Protein AF-A0A2P4SSR8-F1 (afdb_monomer)

Nearest PDB structures (foldseek):
  1dji-assembly2_B  TM=8.875E-01  e=1.492E-23  Rattus norvegicus
  1djy-assembly2_B  TM=8.882E-01  e=2.339E-22  Rattus norvegicus
  1qat-assembly2_B  TM=8.984E-01  e=4.517E-22  Rattus norvegicus
  1qas-assembly1_A  TM=8.986E-01  e=8.217E-22  Rattus norvegicus
  9bcz-assembly1_A  TM=8.893E-01  e=2.140E-21  Gallus gallus

Solvent-accessible surface area (backbone atoms only — not comparable to full-atom values): 17422 Å² total; per-residue (Å²): 130,80,88,84,44,72,68,56,56,50,50,50,27,67,72,34,32,68,43,66,69,35,46,77,69,72,42,65,41,84,48,90,59,99,72,33,48,9,43,60,48,42,60,71,30,82,91,50,45,89,62,62,73,74,67,77,51,95,73,70,87,49,72,53,43,48,88,81,55,92,72,49,66,44,77,66,30,37,48,76,62,54,88,47,65,25,50,37,41,57,64,38,50,40,49,42,20,58,76,57,42,31,30,39,34,45,39,36,32,72,37,73,98,70,43,41,22,31,43,57,79,90,49,64,33,36,72,38,52,42,65,58,40,49,52,38,45,57,69,27,57,51,72,62,46,46,53,41,35,36,40,38,47,46,79,64,43,52,72,73,32,44,54,48,51,55,48,48,51,50,73,64,43,39,74,27,58,59,59,87,82,46,78,63,78,60,91,90,54,58,56,19,45,61,61,33,50,64,28,46,44,82,44,63,93,73,83,65,90,84,62,58,96,82,55,77,92,73,83,85,72,64,86,82,45,95,75,80,64,61,79,92,66,56,77,69,89,65,92,66,83,73,83,51,71,68,57,55,50,53,48,53,53,54,53,49,54,49,55,57,50,57,50,60,70,65,47,80,81,47,96,78,68,71,60,64,68,50,50,53,48,52,46,56,54,52,49,63,58,66,77,72,114

Organism: Bambusicola thoracicus (NCBI:txid9083)

Mean predicted aligned error: 12.01 Å

InterPro domains:
  IPR000909 Phosphatidylinositol-specific phospholipase C, X domain [PF00388] (62-206)
  IPR000909 Phosphatidylinositol-specific phospholipase C, X domain [SM00148] (60-205)
  IPR001192 Phosphoinositide phospholipase C family [PR00390] (65-83)
  IPR001192 Phosphoinositide phospholipase C family [PR00390] (91-111)
  IPR001192 Phosphoinositide phospholipase C family [PR00390] (189-206)
  IPR001192 Phosphoinositide phospholipase C family [PTHR10336] (4-255)
  IPR011992 EF-hand domain pair [SSF47473] (3-59)
  IPR017946 PLC-like phosphodiesterase, TIM beta/alpha-barrel domain superfamily [G3DSA:3.20.20.190] (57-293)
  IPR017946 PLC-like phosphodiesterase, TIM beta/alpha-barrel domain superfamily [SSF51695] (60-249)

Foldseek 3Di:
DPPDDPVNLLVLCVPQFQDPVCNVVSHQDDDDDPRTCSVVSSCPDPVVDPDDVCVVDPDDDQFAFPVVDDAQEDDLQQFPAAQAATEGDLVSLLVVLLVPHQEYEFEWEQDPPLFIWGGRALHNYHIDTVLSNLLSCLVRNDPNHQFEHEYEYNDPYDPSSVVVNVVSNCVRNPCLADCVQQDDDDPVTHGTSVSNGSHYHYDDDDDDPPDDPPDPDDHDDCVPPLPPDDPVLRPPPPPDDDDDPVNNVVSVVSVLVSQVVVVVVVCPVPPPPPDRVVSSVVVVVVVVVVSVD

Sequence (293 aa):
MSNVTPEYCLDIIQKFEVSEENKEQNVLGIEAASSFKGFTNFMRSPACDVFNPLHCEVHQDMDQPLCNYFIASSHNTYLTGDQLLSQSRVEMYARVLQDGCRCIEVDCWDGPDGEPVVHHGYTLTSKIFFRDVAETINKYAFIKNEFPVILSIENHCSIQQQKKIAQYLKEILGDKLDLSSVVTGDSRQLPSPQNLKGKILVKGKKLPHSLGADAEEGEVSDEDSADEIEDDCKLKSCYSNGATEHQVESFIRTKLESLLKESQIRDKEDPDSFTVRALLRATHEGLSVNLKQ

Structure (mmCIF, N/CA/C/O backbone):
data_AF-A0A2P4SSR8-F1
#
_entry.id   AF-A0A2P4SSR8-F1
#
loop_
_atom_site.group_PDB
_atom_site.id
_atom_site.type_symbol
_atom_site.label_atom_id
_atom_site.label_alt_id
_atom_site.label_comp_id
_atom_site.label_asym_id
_atom_site.label_entity_id
_atom_site.label_seq_id
_atom_site.pdbx_PDB_ins_code
_atom_site.Cartn_x
_atom_site.Cartn_y
_atom_site.Cartn_z
_atom_site.occupancy
_atom_site.B_iso_or_equiv
_atom_site.auth_seq_id
_atom_site.auth_comp_id
_atom_site.auth_asym_id
_atom_site.auth_atom_id
_atom_site.pdbx_PDB_model_num
ATOM 1 N N . MET A 1 1 ? 29.101 -9.178 -18.137 1.00 47.53 1 MET A N 1
ATOM 2 C CA . MET A 1 1 ? 29.225 -8.500 -19.442 1.00 47.53 1 MET A CA 1
ATOM 3 C C . MET A 1 1 ? 28.302 -9.226 -20.393 1.00 47.53 1 MET A C 1
ATOM 5 O O . MET A 1 1 ? 28.448 -10.432 -20.538 1.00 47.53 1 MET A O 1
ATOM 9 N N . SER A 1 2 ? 27.300 -8.537 -20.930 1.00 57.12 2 SER A N 1
ATOM 10 C CA . SER A 1 2 ? 26.456 -9.043 -22.013 1.00 57.12 2 SER A CA 1
ATOM 11 C C . SER A 1 2 ? 27.348 -9.481 -23.178 1.00 57.12 2 SER A C 1
ATOM 13 O O . SER A 1 2 ? 28.359 -8.835 -23.453 1.00 57.12 2 SER A O 1
ATOM 15 N N . ASN A 1 3 ? 26.997 -10.584 -23.839 1.00 67.00 3 ASN A N 1
ATOM 16 C CA . ASN A 1 3 ? 27.652 -11.023 -25.068 1.00 67.00 3 ASN A CA 1
ATOM 17 C C . ASN A 1 3 ? 27.417 -9.962 -26.156 1.00 67.00 3 ASN A C 1
ATOM 19 O O . ASN A 1 3 ? 26.398 -9.993 -26.838 1.00 67.00 3 ASN A O 1
ATOM 23 N N . VAL A 1 4 ? 28.320 -8.988 -26.276 1.00 85.00 4 VAL A N 1
ATOM 24 C CA . VAL A 1 4 ? 28.285 -7.978 -27.339 1.00 85.00 4 VAL A CA 1
ATOM 25 C C . VAL A 1 4 ? 28.622 -8.677 -28.653 1.00 85.00 4 VAL A C 1
ATOM 27 O O . VAL A 1 4 ? 29.736 -9.175 -28.814 1.00 85.00 4 VAL A O 1
ATOM 30 N N . THR A 1 5 ? 27.662 -8.739 -29.576 1.00 91.94 5 THR A N 1
ATOM 31 C CA . THR A 1 5 ? 27.866 -9.321 -30.909 1.00 91.94 5 THR A CA 1
ATOM 32 C C . THR A 1 5 ? 28.006 -8.228 -31.973 1.00 91.94 5 THR A C 1
ATOM 34 O O . THR A 1 5 ? 27.548 -7.100 -31.757 1.00 91.94 5 THR A O 1
ATOM 37 N N . PRO A 1 6 ? 28.620 -8.523 -33.133 1.00 92.19 6 PRO A N 1
ATOM 38 C CA . PRO A 1 6 ? 28.668 -7.583 -34.251 1.00 92.19 6 PRO A CA 1
ATOM 39 C C . PRO A 1 6 ? 27.279 -7.087 -34.674 1.00 92.19 6 PRO A C 1
ATOM 41 O O . PRO A 1 6 ? 27.108 -5.903 -34.946 1.00 92.19 6 PRO A O 1
ATOM 44 N N . GLU A 1 7 ? 26.274 -7.962 -34.660 1.00 93.06 7 GLU A N 1
ATOM 45 C CA . GLU A 1 7 ? 24.891 -7.632 -35.019 1.00 93.06 7 GLU A CA 1
ATOM 46 C C . GLU A 1 7 ? 24.284 -6.622 -34.041 1.00 93.06 7 GLU A C 1
ATOM 48 O O . GLU A 1 7 ? 23.611 -5.685 -34.463 1.00 93.06 7 GLU A O 1
ATOM 53 N N . TYR A 1 8 ? 24.575 -6.763 -32.744 1.00 90.25 8 TYR A N 1
ATOM 54 C CA . TYR A 1 8 ? 24.151 -5.803 -31.726 1.00 90.25 8 TYR A CA 1
ATOM 55 C C . TYR A 1 8 ? 24.792 -4.423 -31.935 1.00 90.25 8 TYR A C 1
ATOM 57 O O . TYR A 1 8 ? 24.115 -3.399 -31.840 1.00 90.25 8 TYR A O 1
ATOM 65 N N . CYS A 1 9 ? 26.085 -4.376 -32.267 1.00 91.44 9 CYS A N 1
ATOM 66 C CA . CYS A 1 9 ? 26.763 -3.117 -32.584 1.00 91.44 9 CYS A CA 1
ATOM 67 C C . CYS A 1 9 ? 26.167 -2.442 -33.831 1.00 91.44 9 CYS A C 1
ATOM 69 O O . CYS A 1 9 ? 25.992 -1.224 -33.840 1.00 91.44 9 CYS A O 1
ATOM 71 N N . LEU A 1 10 ? 25.828 -3.221 -34.863 1.00 93.38 10 LEU A N 1
ATOM 72 C CA . LEU A 1 10 ? 25.179 -2.711 -36.073 1.00 93.38 10 LEU A CA 1
ATOM 73 C C . LEU A 1 10 ? 23.774 -2.167 -35.784 1.00 93.38 10 LEU A C 1
ATOM 75 O O . LEU A 1 10 ? 23.432 -1.099 -36.287 1.00 93.38 10 LEU A O 1
ATOM 79 N N . ASP A 1 11 ? 22.991 -2.842 -34.938 1.00 92.25 11 ASP A N 1
ATOM 80 C CA . ASP A 1 11 ? 21.671 -2.357 -34.508 1.00 92.25 11 ASP A CA 1
ATOM 81 C C . ASP A 1 11 ? 21.770 -1.007 -33.779 1.00 92.25 11 ASP A C 1
ATOM 83 O O . ASP A 1 11 ? 21.031 -0.072 -34.092 1.00 92.25 11 ASP A O 1
ATOM 87 N N . ILE A 1 12 ? 22.751 -0.849 -32.878 1.00 91.56 12 ILE A N 1
ATOM 88 C CA . ILE A 1 12 ? 23.028 0.438 -32.220 1.00 91.56 12 ILE A CA 1
ATOM 89 C C . ILE A 1 12 ? 23.312 1.528 -33.258 1.00 91.56 12 ILE A C 1
ATOM 91 O O . ILE A 1 12 ? 22.751 2.621 -33.167 1.00 91.56 12 ILE A O 1
ATOM 95 N N . ILE A 1 13 ? 24.169 1.252 -34.242 1.00 92.25 13 ILE A N 1
ATOM 96 C CA . ILE A 1 13 ? 24.530 2.237 -35.267 1.00 92.25 13 ILE A CA 1
ATOM 97 C C . ILE A 1 13 ? 23.294 2.637 -36.071 1.00 92.25 13 ILE A C 1
ATOM 99 O O . ILE A 1 13 ? 22.992 3.823 -36.166 1.00 92.25 13 ILE A O 1
ATOM 103 N N . GLN A 1 14 ? 22.518 1.670 -36.562 1.00 92.00 14 GLN A N 1
ATOM 104 C CA . GLN A 1 14 ? 21.304 1.949 -37.334 1.00 92.00 14 GLN A CA 1
ATOM 105 C C . GLN A 1 14 ? 20.267 2.752 -36.540 1.00 92.00 14 GLN A C 1
ATOM 107 O O . GLN A 1 14 ? 19.584 3.614 -37.096 1.00 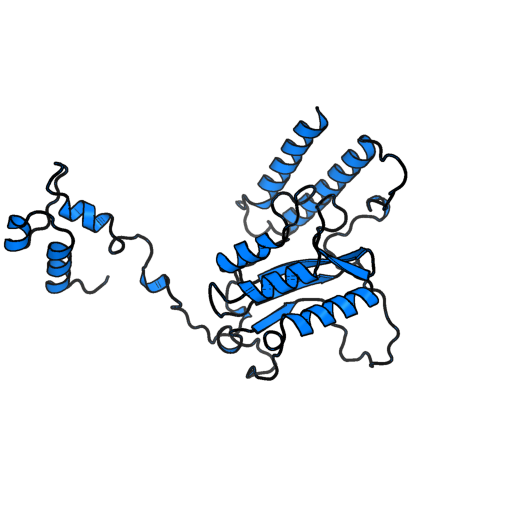92.00 14 GLN A O 1
ATOM 112 N N . LYS A 1 15 ? 20.162 2.495 -35.233 1.00 91.44 15 LYS A N 1
ATOM 113 C CA . LYS A 1 15 ? 19.171 3.122 -34.359 1.00 91.44 15 LYS A CA 1
ATOM 114 C C . LYS A 1 15 ? 19.552 4.525 -33.891 1.00 91.44 15 LYS A C 1
ATOM 116 O O . LYS A 1 15 ? 18.666 5.366 -33.744 1.00 91.44 15 LYS A O 1
ATOM 121 N N . PHE A 1 16 ? 20.828 4.766 -33.596 1.00 90.25 16 PHE A N 1
ATOM 122 C CA . PHE A 1 16 ? 21.261 5.987 -32.911 1.00 90.25 16 PHE A CA 1
ATOM 123 C C . PHE A 1 16 ? 22.070 6.944 -33.787 1.00 90.25 16 PHE A C 1
ATOM 125 O O . PHE A 1 16 ? 22.074 8.142 -33.491 1.00 90.25 16 PHE A O 1
ATOM 132 N N . GLU A 1 17 ? 22.720 6.460 -34.850 1.00 89.88 17 GLU A N 1
ATOM 133 C CA . GLU A 1 17 ? 23.429 7.319 -35.799 1.00 89.88 17 GLU A CA 1
ATOM 134 C C . GLU A 1 17 ? 22.443 8.180 -36.599 1.00 89.88 17 GLU A C 1
ATOM 136 O O . GLU A 1 17 ? 21.362 7.737 -36.988 1.00 89.88 17 GLU A O 1
ATOM 141 N N . VAL A 1 18 ? 22.813 9.439 -36.830 1.00 86.56 18 VAL A N 1
ATOM 142 C CA . VAL A 1 18 ? 21.967 10.419 -37.527 1.00 86.56 18 VAL A CA 1
ATOM 143 C C . VAL A 1 18 ? 22.431 10.609 -38.971 1.00 86.56 18 VAL A C 1
ATOM 145 O O . VAL A 1 18 ? 21.611 10.883 -39.841 1.00 86.56 18 VAL A O 1
ATOM 148 N N . SER A 1 19 ? 23.729 10.449 -39.238 1.00 86.81 19 SER A N 1
ATOM 149 C CA . SER A 1 19 ? 24.295 10.562 -40.580 1.00 86.81 19 SER A CA 1
ATOM 150 C C . SER A 1 19 ? 24.070 9.295 -41.397 1.00 86.81 19 SER A C 1
ATOM 152 O O . SER A 1 19 ? 24.551 8.224 -41.029 1.00 86.81 19 SER A O 1
ATOM 154 N N . GLU A 1 20 ? 23.400 9.425 -42.541 1.00 87.75 20 GLU A N 1
ATOM 155 C CA . GLU A 1 20 ? 23.202 8.311 -43.476 1.00 87.75 20 GLU A CA 1
ATOM 156 C C . GLU A 1 20 ? 24.534 7.780 -44.027 1.00 87.75 20 GLU A C 1
ATOM 158 O O . GLU A 1 20 ? 24.714 6.571 -44.120 1.00 87.75 20 GLU A O 1
ATOM 163 N N . GLU A 1 21 ? 25.517 8.654 -44.269 1.00 89.00 21 GLU A N 1
ATOM 164 C CA . GLU A 1 21 ? 26.869 8.238 -44.669 1.00 89.00 21 GLU A CA 1
ATOM 165 C C . GLU A 1 21 ? 27.517 7.352 -43.594 1.00 89.00 21 GLU A C 1
ATOM 167 O O . GLU A 1 21 ? 28.058 6.289 -43.892 1.00 89.00 21 GLU A O 1
ATOM 172 N N . ASN A 1 22 ? 27.402 7.734 -42.318 1.00 87.62 22 ASN A N 1
ATOM 173 C CA . ASN A 1 22 ? 27.956 6.938 -41.222 1.00 87.62 22 ASN A CA 1
ATOM 174 C C . ASN A 1 22 ? 27.205 5.612 -41.036 1.00 87.62 22 ASN A C 1
ATOM 176 O O . ASN A 1 22 ? 27.836 4.603 -40.718 1.00 87.62 22 ASN A O 1
ATOM 180 N N . LYS A 1 23 ? 25.885 5.582 -41.267 1.00 89.38 23 LYS A N 1
ATOM 181 C CA . LYS A 1 23 ? 25.105 4.335 -41.262 1.00 89.38 23 LYS A CA 1
ATOM 182 C C . LYS A 1 23 ? 25.558 3.383 -42.362 1.00 89.38 23 LYS A C 1
ATOM 184 O O . LYS A 1 23 ? 25.729 2.200 -42.087 1.00 89.38 23 LYS A O 1
ATOM 189 N N . GLU A 1 24 ? 25.783 3.882 -43.578 1.00 91.12 24 GLU A N 1
ATOM 190 C CA . GLU A 1 24 ? 26.288 3.078 -44.699 1.00 91.12 24 GLU A CA 1
ATOM 191 C C . GLU A 1 24 ? 27.694 2.527 -44.423 1.00 91.12 24 GLU A C 1
ATOM 193 O O . GLU A 1 24 ? 27.995 1.382 -44.764 1.00 91.12 24 GLU A O 1
ATOM 198 N N . GLN A 1 25 ? 28.543 3.314 -43.754 1.00 91.50 25 GLN A N 1
ATOM 199 C CA . GLN A 1 25 ? 29.899 2.911 -43.370 1.00 91.50 25 GLN A CA 1
ATOM 200 C C . GLN A 1 25 ? 29.967 2.108 -42.059 1.00 91.50 25 GLN A C 1
ATOM 202 O O . GLN A 1 25 ? 31.048 1.665 -41.674 1.00 91.50 25 GLN A O 1
ATOM 207 N N . ASN A 1 26 ? 28.837 1.885 -41.378 1.00 91.81 26 ASN A N 1
ATOM 208 C CA . ASN A 1 26 ? 28.761 1.233 -40.068 1.00 91.81 26 ASN A CA 1
ATOM 209 C C . ASN A 1 26 ? 29.665 1.893 -39.006 1.00 91.81 26 ASN A C 1
ATOM 211 O O . ASN A 1 26 ? 30.394 1.219 -38.275 1.00 91.81 26 ASN A O 1
ATOM 215 N N . VAL A 1 27 ? 29.609 3.222 -38.912 1.00 89.38 27 VAL A N 1
ATOM 216 C CA . VAL A 1 27 ? 30.364 4.028 -37.942 1.00 89.38 27 VAL A CA 1
ATOM 217 C C . VAL A 1 27 ? 29.399 4.766 -37.015 1.00 89.38 27 VAL A C 1
ATOM 219 O O . VAL A 1 27 ? 28.400 5.315 -37.465 1.00 89.38 27 VAL A O 1
ATOM 222 N N . LEU A 1 28 ? 29.715 4.811 -35.716 1.00 87.81 28 LEU A N 1
ATOM 223 C CA . LEU A 1 28 ? 28.999 5.637 -34.740 1.00 87.81 28 LEU A CA 1
ATOM 224 C C . LEU A 1 28 ? 29.798 6.916 -34.453 1.00 87.81 28 LEU A C 1
ATOM 226 O O . LEU A 1 28 ? 30.886 6.861 -33.876 1.00 87.81 28 LEU A O 1
ATOM 230 N N . GLY A 1 29 ? 29.266 8.067 -34.855 1.00 85.69 29 GLY A N 1
ATOM 231 C CA . GLY A 1 29 ? 29.910 9.371 -34.705 1.00 85.69 29 GLY A CA 1
ATOM 232 C C . GLY A 1 29 ? 29.952 9.866 -33.255 1.00 85.69 29 GLY A C 1
ATOM 233 O O . GLY A 1 29 ? 29.002 9.679 -32.492 1.00 85.69 29 GLY A O 1
ATOM 234 N N . ILE A 1 30 ? 31.052 10.532 -32.879 1.00 79.25 30 ILE A N 1
ATOM 235 C CA . ILE A 1 30 ? 31.338 10.996 -31.505 1.00 79.25 30 ILE A CA 1
ATOM 236 C C . ILE A 1 30 ? 31.229 12.522 -31.292 1.00 79.25 30 ILE A C 1
ATOM 238 O O . ILE A 1 30 ? 31.372 12.974 -30.157 1.00 79.25 30 ILE A O 1
ATOM 242 N N . GLU A 1 31 ? 30.991 13.338 -32.328 1.00 67.81 31 GLU A N 1
ATOM 243 C CA . GLU A 1 31 ? 31.248 14.790 -32.255 1.00 67.81 31 GLU A CA 1
ATOM 244 C C . GLU A 1 31 ? 30.054 15.711 -31.931 1.00 67.81 31 GLU A C 1
ATOM 246 O O . GLU A 1 31 ? 28.910 15.525 -32.338 1.00 67.81 31 GLU A O 1
ATOM 251 N N . ALA A 1 32 ? 30.385 16.788 -31.206 1.00 55.91 32 ALA A N 1
ATOM 252 C CA . ALA A 1 32 ? 29.495 17.766 -30.582 1.00 55.91 32 ALA A CA 1
ATOM 253 C C . ALA A 1 32 ? 28.945 18.870 -31.514 1.00 55.91 32 ALA A C 1
ATOM 255 O O . ALA A 1 32 ? 28.216 19.750 -31.047 1.00 55.91 32 ALA A O 1
ATOM 256 N N . ALA A 1 33 ? 29.249 18.849 -32.816 1.00 56.53 33 ALA A N 1
ATOM 257 C CA . ALA A 1 33 ? 28.569 19.722 -33.771 1.00 56.53 33 ALA A CA 1
ATOM 258 C C . ALA A 1 33 ? 27.121 19.237 -33.933 1.00 56.53 33 ALA A C 1
ATOM 260 O O . ALA A 1 33 ? 26.858 18.038 -33.965 1.00 56.53 33 ALA A O 1
ATOM 261 N N . SER A 1 34 ? 26.165 20.161 -34.015 1.00 55.16 34 SER A N 1
ATOM 262 C CA . SER A 1 34 ? 24.707 19.955 -33.907 1.00 55.16 34 SER A CA 1
ATOM 263 C C . SER A 1 34 ? 24.065 18.884 -34.811 1.00 55.16 34 SER A C 1
ATOM 265 O O . SER A 1 34 ? 22.870 18.642 -34.664 1.00 55.16 34 SER A O 1
ATOM 267 N N . SER A 1 35 ? 24.834 18.224 -35.680 1.00 54.19 35 SER A N 1
ATOM 268 C CA . SER A 1 35 ? 24.370 17.337 -36.749 1.00 54.19 35 SER A CA 1
ATOM 269 C C . SER A 1 35 ? 24.879 15.880 -36.662 1.00 54.19 35 SER A C 1
ATOM 271 O O . SER A 1 35 ? 24.424 15.069 -37.457 1.00 54.19 35 SER A O 1
ATOM 273 N N . PHE A 1 36 ? 25.757 15.506 -35.708 1.00 58.50 36 PHE A N 1
ATOM 274 C CA . PHE A 1 36 ? 26.379 14.157 -35.650 1.00 58.50 36 PHE A CA 1
ATOM 275 C C . PHE A 1 36 ? 26.440 13.547 -34.233 1.00 58.50 36 PHE A C 1
ATOM 277 O O . PHE A 1 36 ? 27.506 13.237 -33.708 1.00 58.50 36 PHE A O 1
ATOM 284 N N . LYS A 1 37 ? 25.284 13.369 -33.579 1.00 73.00 37 LYS A N 1
ATOM 285 C CA . LYS A 1 37 ? 25.196 12.963 -32.157 1.00 73.00 37 LYS A CA 1
ATOM 286 C C . LYS A 1 37 ? 24.989 11.458 -31.914 1.00 73.00 37 LYS A C 1
ATOM 288 O O . LYS A 1 37 ? 24.385 11.106 -30.904 1.00 73.00 37 LYS A O 1
ATOM 293 N N . GLY A 1 38 ? 25.469 10.571 -32.787 1.00 84.56 38 GLY A N 1
ATOM 294 C CA . GLY A 1 38 ? 25.206 9.126 -32.698 1.00 84.56 38 GLY A CA 1
ATOM 295 C C . GLY A 1 38 ? 25.566 8.509 -31.341 1.00 84.56 38 GLY A C 1
ATOM 296 O O . GLY A 1 38 ? 24.709 7.983 -30.627 1.00 84.56 38 GLY A O 1
ATOM 297 N N . PHE A 1 39 ? 26.823 8.664 -30.926 1.00 87.56 39 PHE A N 1
ATOM 298 C CA . PHE A 1 39 ? 27.309 8.141 -29.650 1.00 87.56 39 PHE A CA 1
ATOM 299 C C . PHE A 1 39 ? 26.631 8.804 -28.444 1.00 87.56 39 PHE A C 1
ATOM 301 O O . PHE A 1 39 ? 26.234 8.127 -27.500 1.00 87.56 39 PHE A O 1
ATOM 308 N N . THR A 1 40 ? 26.437 10.128 -28.473 1.00 87.25 40 THR A N 1
ATOM 309 C CA . THR A 1 40 ? 25.742 10.839 -27.385 1.00 87.25 40 THR A CA 1
ATOM 310 C C . THR A 1 40 ? 24.285 10.391 -27.247 1.00 87.25 40 THR A C 1
ATOM 312 O O . THR A 1 40 ? 23.799 10.251 -26.127 1.00 87.25 40 THR A O 1
ATOM 315 N N . ASN A 1 41 ? 23.585 10.146 -28.358 1.00 87.12 41 ASN A N 1
ATOM 316 C CA . ASN A 1 41 ? 22.210 9.652 -28.349 1.00 87.12 41 ASN A CA 1
ATOM 317 C C . ASN A 1 41 ? 22.133 8.240 -27.765 1.00 87.12 41 ASN A C 1
ATOM 319 O O . ASN A 1 41 ? 21.266 7.982 -26.932 1.00 87.12 41 ASN A O 1
ATOM 323 N N . PHE A 1 42 ? 23.064 7.358 -28.143 1.00 89.62 42 PHE A N 1
ATOM 324 C CA . PHE A 1 42 ? 23.167 6.018 -27.569 1.00 89.62 42 PHE A CA 1
ATOM 325 C C . PHE A 1 42 ? 23.429 6.065 -26.056 1.00 89.62 42 PHE A C 1
ATOM 327 O O . PHE A 1 42 ? 22.667 5.478 -25.290 1.00 89.62 42 PHE A O 1
ATOM 334 N N . MET A 1 43 ? 24.420 6.845 -25.612 1.00 88.81 43 MET A N 1
ATOM 335 C CA . MET A 1 43 ? 24.768 6.985 -24.189 1.00 88.81 43 MET A CA 1
ATOM 336 C C . MET A 1 43 ? 23.641 7.580 -23.335 1.00 88.81 43 MET A C 1
ATOM 338 O O . MET A 1 43 ? 23.584 7.334 -22.136 1.00 88.81 43 MET A O 1
ATOM 342 N N . ARG A 1 44 ? 22.744 8.372 -23.932 1.00 86.75 44 ARG A N 1
ATOM 343 C CA . ARG A 1 44 ? 21.558 8.934 -23.263 1.00 86.75 44 ARG A CA 1
ATOM 344 C C . ARG A 1 44 ? 20.313 8.057 -23.399 1.00 86.75 44 ARG A C 1
ATOM 346 O O . ARG A 1 44 ? 19.243 8.455 -22.943 1.00 86.75 44 ARG A O 1
ATOM 353 N N . SER A 1 45 ? 20.423 6.921 -24.079 1.00 88.00 45 SER A N 1
ATOM 354 C CA . SER A 1 45 ? 19.309 6.005 -24.289 1.00 88.00 45 SER A CA 1
ATOM 355 C C . SER A 1 45 ? 19.137 5.052 -23.102 1.00 88.00 45 SER A C 1
ATOM 357 O O . SER A 1 45 ? 20.100 4.809 -22.373 1.00 88.00 45 SER A O 1
ATOM 359 N N . PRO A 1 46 ? 17.958 4.418 -22.953 1.00 84.88 46 PRO A N 1
ATOM 360 C CA . PRO A 1 46 ? 17.739 3.387 -21.935 1.00 84.88 46 PRO A CA 1
ATOM 361 C C . PRO A 1 46 ? 18.706 2.194 -22.015 1.00 84.88 46 PRO A C 1
ATOM 363 O O . PRO A 1 46 ? 18.865 1.471 -21.041 1.00 84.88 46 PRO A O 1
ATOM 366 N N . ALA A 1 47 ? 19.365 1.971 -23.162 1.00 81.62 47 ALA A N 1
ATOM 367 C CA . ALA A 1 47 ? 20.352 0.899 -23.314 1.00 81.62 47 ALA A CA 1
ATOM 368 C C . ALA A 1 47 ? 21.652 1.162 -22.531 1.00 81.62 47 ALA A C 1
ATOM 370 O O . ALA A 1 47 ? 22.395 0.224 -22.247 1.00 81.62 47 ALA A O 1
ATOM 371 N N . CYS A 1 48 ? 21.921 2.425 -22.193 1.00 87.50 48 CYS A N 1
ATOM 372 C CA . CYS A 1 48 ? 23.068 2.857 -21.396 1.00 87.50 48 CYS A CA 1
ATOM 373 C C . CYS A 1 48 ? 22.651 3.394 -20.025 1.00 87.50 48 CYS A C 1
ATOM 375 O O . CYS A 1 48 ? 23.450 4.063 -19.368 1.00 87.50 48 CYS A O 1
ATOM 377 N N . ASP A 1 49 ? 21.411 3.133 -19.603 1.00 88.31 49 ASP A N 1
ATOM 378 C CA . ASP A 1 49 ? 20.979 3.493 -18.261 1.00 88.31 49 ASP A CA 1
ATOM 379 C C . ASP A 1 49 ? 21.855 2.766 -17.227 1.00 88.31 49 ASP A C 1
ATOM 381 O O . ASP A 1 49 ? 22.261 1.616 -17.413 1.00 88.31 49 ASP A O 1
ATOM 385 N N . VAL A 1 50 ? 22.170 3.459 -16.134 1.00 91.38 50 VAL A N 1
ATOM 386 C CA . VAL A 1 50 ? 22.875 2.857 -14.999 1.00 91.38 50 VAL A CA 1
ATOM 387 C C . VAL A 1 50 ? 21.991 1.816 -14.310 1.00 91.38 50 VAL A C 1
ATOM 389 O O . VAL A 1 50 ? 22.498 0.873 -13.700 1.00 91.38 50 VAL A O 1
ATOM 392 N N . PHE A 1 51 ? 20.668 1.971 -14.415 1.00 90.25 51 PHE A N 1
ATOM 393 C CA . PHE A 1 51 ? 19.715 1.002 -13.907 1.00 90.25 51 PHE A CA 1
ATOM 394 C C . PHE A 1 51 ? 19.633 -0.214 -14.833 1.00 90.25 51 PHE A C 1
ATOM 396 O O . PHE A 1 51 ? 19.422 -0.078 -16.035 1.00 90.25 51 PHE A O 1
ATOM 403 N N . ASN A 1 52 ? 19.757 -1.422 -14.275 1.00 87.38 52 ASN A N 1
ATOM 404 C CA . ASN A 1 52 ? 19.611 -2.646 -15.058 1.00 87.38 52 ASN A CA 1
ATOM 405 C C . ASN A 1 52 ? 18.149 -2.793 -15.524 1.00 87.38 52 ASN A C 1
ATOM 407 O O . ASN A 1 52 ? 17.286 -3.053 -14.680 1.00 87.38 52 ASN A O 1
ATOM 411 N N . PRO A 1 53 ? 17.846 -2.708 -16.833 1.00 84.62 53 PRO A N 1
ATOM 412 C CA . PRO A 1 53 ? 16.470 -2.774 -17.320 1.00 84.62 53 PRO A CA 1
ATOM 413 C C . PRO A 1 53 ? 15.789 -4.117 -17.018 1.00 84.62 53 PRO A C 1
ATOM 415 O O . PRO A 1 53 ? 14.568 -4.169 -16.916 1.00 84.62 53 PRO A O 1
ATOM 418 N N . LEU A 1 54 ? 16.555 -5.197 -16.800 1.00 85.50 54 LEU A N 1
ATOM 419 C CA . LEU A 1 54 ? 16.008 -6.497 -16.388 1.00 85.50 54 LEU A CA 1
ATOM 420 C C . LEU A 1 54 ? 15.386 -6.467 -14.983 1.00 85.50 54 LEU A C 1
ATOM 422 O O . LEU A 1 54 ? 14.613 -7.353 -14.640 1.00 85.50 54 LEU A O 1
ATOM 426 N N . HIS A 1 55 ? 15.724 -5.467 -14.164 1.00 91.06 55 HIS A N 1
ATOM 427 C CA . HIS A 1 55 ? 15.169 -5.295 -12.820 1.00 91.06 55 HIS A CA 1
ATOM 428 C C . HIS A 1 55 ? 13.955 -4.349 -12.799 1.00 91.06 55 HIS A C 1
ATOM 430 O O . HIS A 1 55 ? 13.431 -4.059 -11.725 1.00 91.06 55 HIS A O 1
ATOM 436 N N . CYS A 1 56 ? 13.496 -3.867 -13.961 1.00 88.00 56 CYS A N 1
ATOM 437 C CA . CYS A 1 56 ? 12.255 -3.094 -14.078 1.00 88.00 56 CYS A CA 1
ATOM 438 C C . CYS A 1 56 ? 10.996 -3.966 -13.937 1.00 88.00 56 CYS A C 1
ATOM 440 O O . CYS A 1 56 ? 9.904 -3.441 -13.726 1.00 88.00 56 CYS A O 1
ATOM 442 N N . GLU A 1 57 ? 11.153 -5.286 -14.036 1.00 90.00 57 GLU A N 1
ATOM 443 C CA . GLU A 1 57 ? 10.109 -6.278 -13.805 1.00 90.00 57 GLU A CA 1
ATOM 444 C C . GLU A 1 57 ? 10.487 -7.201 -12.636 1.00 90.00 57 GLU A C 1
ATOM 446 O O . GLU A 1 57 ? 11.603 -7.172 -12.099 1.00 90.00 57 GLU A O 1
ATOM 451 N N . VAL A 1 58 ? 9.528 -8.025 -12.212 1.00 95.12 58 VAL A N 1
ATOM 452 C CA . VAL A 1 58 ? 9.753 -9.039 -11.179 1.00 95.12 58 VAL A CA 1
ATOM 453 C C . VAL A 1 58 ? 10.770 -10.053 -11.702 1.00 95.12 58 VAL A C 1
ATOM 455 O O . VAL A 1 58 ? 10.485 -10.804 -12.629 1.00 95.12 58 VAL A O 1
ATOM 458 N N . HIS A 1 59 ? 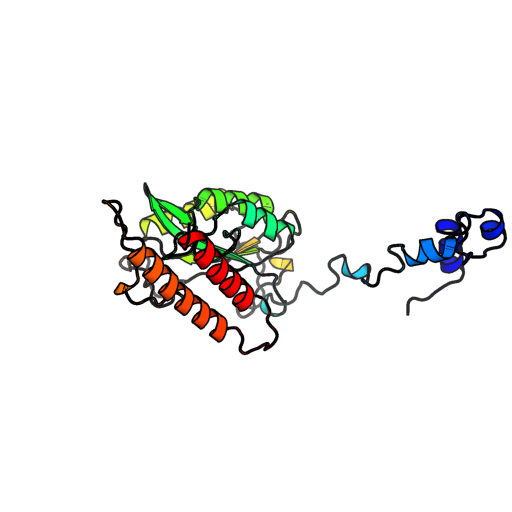11.953 -10.067 -11.094 1.00 94.56 59 HIS A N 1
ATOM 459 C CA . HIS A 1 59 ? 13.095 -10.895 -11.501 1.00 94.56 59 HIS A CA 1
ATOM 460 C C . HIS A 1 59 ? 13.576 -11.838 -10.388 1.00 94.56 59 HIS A C 1
ATOM 462 O O . HIS A 1 59 ? 14.444 -12.677 -10.618 1.00 94.56 59 HIS A O 1
ATOM 468 N N . GLN A 1 60 ? 13.043 -11.682 -9.175 1.00 96.25 60 GLN A N 1
ATOM 469 C CA . GLN A 1 60 ? 13.372 -12.507 -8.016 1.00 96.25 60 GLN A CA 1
ATOM 470 C C . GLN A 1 60 ? 12.402 -13.685 -7.900 1.00 96.25 60 GLN A C 1
ATOM 472 O O . GLN A 1 60 ? 11.303 -13.660 -8.455 1.00 96.25 60 GLN A O 1
ATOM 477 N N . ASP A 1 61 ? 12.814 -14.706 -7.154 1.00 97.44 61 ASP A N 1
ATOM 478 C CA . ASP A 1 61 ? 11.921 -15.771 -6.708 1.00 97.44 61 ASP A CA 1
ATOM 479 C C . ASP A 1 61 ? 10.875 -15.177 -5.753 1.00 97.44 61 ASP A C 1
ATOM 481 O O . ASP A 1 61 ? 11.245 -14.592 -4.736 1.00 97.44 61 ASP A O 1
ATOM 485 N N . MET A 1 62 ? 9.588 -15.312 -6.083 1.00 97.50 62 MET A N 1
ATOM 486 C CA . MET A 1 62 ? 8.460 -14.786 -5.300 1.00 97.50 62 MET A CA 1
ATOM 487 C C . MET A 1 62 ? 7.690 -15.885 -4.549 1.00 97.50 62 MET A C 1
ATOM 489 O O . MET A 1 62 ? 6.604 -15.622 -4.025 1.00 97.50 62 MET A O 1
ATOM 493 N N . ASP A 1 63 ? 8.241 -17.102 -4.499 1.00 95.50 63 ASP A N 1
ATOM 494 C CA . ASP A 1 63 ? 7.653 -18.281 -3.863 1.00 95.50 63 ASP A CA 1
ATOM 495 C C . ASP A 1 63 ? 8.248 -18.591 -2.475 1.00 95.50 63 ASP A C 1
ATOM 497 O O . ASP A 1 63 ? 7.782 -19.506 -1.793 1.00 95.50 63 ASP A O 1
ATOM 501 N N . GLN A 1 64 ? 9.226 -17.811 -1.999 1.00 95.56 64 GLN A N 1
ATOM 502 C CA . GLN A 1 64 ? 9.733 -17.939 -0.628 1.00 95.56 64 GLN A CA 1
ATOM 503 C C . GLN A 1 64 ? 8.702 -17.420 0.394 1.00 95.56 64 GLN A C 1
ATOM 505 O O . GLN A 1 64 ? 7.833 -16.615 0.049 1.00 95.56 64 GLN A O 1
ATOM 510 N N . PRO A 1 65 ? 8.784 -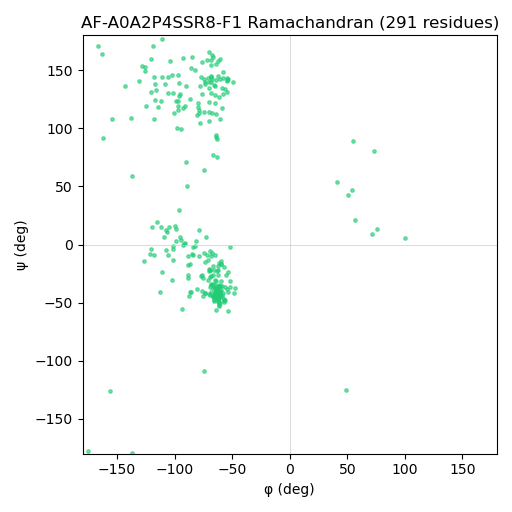17.829 1.674 1.00 95.19 65 PRO A N 1
ATOM 511 C CA . PRO A 1 65 ? 7.933 -17.283 2.730 1.00 95.19 65 PRO A CA 1
ATOM 512 C C . PRO A 1 65 ? 8.009 -15.753 2.822 1.00 95.19 65 PRO A C 1
ATOM 514 O O . PRO A 1 65 ? 9.086 -15.174 2.680 1.00 95.19 65 PRO A O 1
ATOM 517 N N . LEU A 1 66 ? 6.885 -15.092 3.126 1.00 95.25 66 LEU A N 1
ATOM 518 C CA . LEU A 1 66 ? 6.783 -13.622 3.171 1.00 95.25 66 LEU A CA 1
ATOM 519 C C . LEU A 1 66 ? 7.858 -12.937 4.041 1.00 95.25 66 LEU A C 1
ATOM 521 O O . LEU A 1 66 ? 8.296 -11.838 3.716 1.00 95.25 66 LEU A O 1
ATOM 525 N N . CYS A 1 67 ? 8.319 -13.588 5.113 1.00 95.19 67 CYS A N 1
ATOM 526 C CA . CYS A 1 67 ? 9.370 -13.073 5.999 1.00 95.19 67 CYS A CA 1
ATOM 527 C C . CYS A 1 67 ? 10.768 -12.983 5.362 1.00 95.19 67 CYS A C 1
ATOM 529 O O . CYS A 1 67 ? 11.673 -12.440 5.987 1.00 95.19 67 CYS A O 1
ATOM 531 N N . ASN A 1 68 ? 10.961 -13.499 4.146 1.00 97.25 68 ASN A N 1
ATOM 532 C CA . ASN A 1 68 ? 12.249 -13.477 3.450 1.00 97.25 68 ASN A CA 1
ATOM 533 C C . ASN A 1 68 ? 12.432 -12.238 2.557 1.00 97.25 68 ASN A C 1
ATOM 535 O O .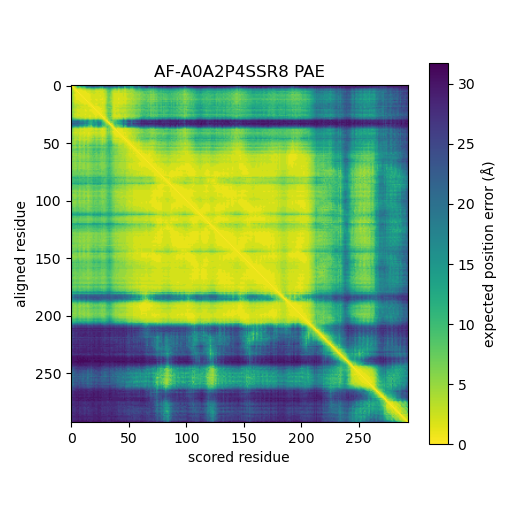 ASN A 1 68 ? 13.462 -12.111 1.898 1.00 97.25 68 ASN A O 1
ATOM 539 N N . TYR A 1 69 ? 11.449 -11.334 2.521 1.00 97.94 69 TYR A N 1
ATOM 540 C CA . TYR A 1 69 ? 11.452 -10.157 1.655 1.00 97.94 69 TYR A CA 1
ATOM 541 C C . TYR A 1 69 ? 11.446 -8.871 2.472 1.00 97.94 69 TYR A C 1
ATOM 543 O O . TYR A 1 69 ? 10.755 -8.759 3.485 1.00 97.94 69 TYR A O 1
ATOM 551 N N . PHE A 1 70 ? 12.142 -7.852 1.969 1.00 98.31 70 PHE A N 1
ATOM 552 C CA . PHE A 1 70 ? 11.868 -6.482 2.383 1.00 98.31 70 PHE A CA 1
ATOM 553 C C . PHE A 1 70 ? 10.514 -6.042 1.820 1.00 98.31 70 PHE A C 1
ATOM 555 O O . PHE A 1 70 ? 10.222 -6.250 0.642 1.00 98.31 70 PHE A O 1
ATOM 562 N N . ILE A 1 71 ? 9.694 -5.413 2.662 1.00 97.94 71 ILE A N 1
ATOM 563 C CA . ILE A 1 71 ? 8.357 -4.943 2.296 1.00 97.94 71 ILE A CA 1
ATOM 564 C C . ILE A 1 71 ? 8.348 -3.420 2.367 1.00 97.94 71 ILE A C 1
ATOM 566 O O . ILE A 1 71 ? 8.543 -2.838 3.436 1.00 97.94 71 ILE A O 1
ATOM 570 N N . ALA A 1 72 ? 8.097 -2.768 1.229 1.00 98.06 72 ALA A N 1
ATOM 571 C CA . ALA A 1 72 ? 7.897 -1.324 1.180 1.00 98.06 72 ALA A CA 1
ATOM 572 C C . ALA A 1 72 ? 6.715 -0.947 2.085 1.00 98.06 72 ALA A C 1
ATOM 574 O O . ALA A 1 72 ? 5.592 -1.404 1.857 1.00 98.06 72 ALA A O 1
ATOM 575 N N . SER A 1 73 ? 6.987 -0.153 3.119 1.00 98.25 73 SER A N 1
ATOM 576 C CA . SER A 1 73 ? 6.063 0.103 4.225 1.00 98.25 73 SER A CA 1
ATOM 577 C C . SER A 1 73 ? 5.942 1.601 4.492 1.00 98.25 73 SER A C 1
ATOM 579 O O . SER A 1 73 ? 6.935 2.324 4.430 1.00 98.25 73 SER A O 1
ATOM 581 N N . SER A 1 74 ? 4.732 2.068 4.787 1.00 97.62 74 SER A N 1
ATOM 582 C CA . SER A 1 74 ? 4.424 3.461 5.108 1.00 97.62 74 SER A CA 1
ATOM 583 C C . SER A 1 74 ? 3.913 3.555 6.541 1.00 97.62 74 SER A C 1
ATOM 585 O O . SER A 1 74 ? 3.048 2.782 6.935 1.00 97.62 74 SER A O 1
ATOM 587 N N . HIS A 1 75 ? 4.456 4.518 7.281 1.00 94.94 75 HIS A N 1
ATOM 588 C CA . HIS A 1 75 ? 4.060 4.854 8.647 1.00 94.94 75 HIS A CA 1
ATOM 589 C C . HIS A 1 75 ? 3.072 6.020 8.645 1.00 94.94 75 HIS A C 1
ATOM 591 O O . HIS A 1 75 ? 3.277 6.961 7.870 1.00 94.94 75 HIS A O 1
ATOM 597 N N . ASN A 1 76 ? 2.041 5.964 9.491 1.00 96.50 76 ASN A N 1
ATOM 598 C CA . ASN A 1 76 ? 0.964 6.959 9.595 1.00 96.50 76 ASN A CA 1
ATOM 599 C C . ASN A 1 76 ? 0.500 7.446 8.216 1.00 96.50 76 ASN A C 1
ATOM 601 O O . ASN A 1 76 ? 0.515 8.638 7.899 1.00 96.50 76 ASN A O 1
ATOM 605 N N . THR A 1 77 ? 0.138 6.483 7.360 1.00 98.31 77 THR A N 1
ATOM 606 C CA . THR A 1 77 ? -0.058 6.670 5.914 1.00 98.31 77 THR A CA 1
ATOM 607 C C . THR A 1 77 ? -1.066 7.764 5.568 1.00 98.31 77 THR A C 1
ATOM 609 O O . THR A 1 77 ? -0.983 8.359 4.499 1.00 98.31 77 THR A O 1
ATOM 612 N N . TYR A 1 78 ? -2.017 8.041 6.455 1.00 98.00 78 TYR A N 1
ATOM 613 C CA . TYR A 1 78 ? -3.050 9.054 6.278 1.00 98.00 78 TYR A CA 1
ATOM 614 C C . TYR A 1 78 ? -2.512 10.497 6.315 1.00 98.00 78 TYR A C 1
ATOM 616 O O . TYR A 1 78 ? -3.172 11.383 5.770 1.00 98.00 78 TYR A O 1
ATOM 624 N N . LEU A 1 79 ? -1.343 10.756 6.913 1.00 96.88 79 LEU A N 1
ATOM 625 C CA . LEU A 1 79 ? -0.801 12.107 7.091 1.00 96.88 79 LEU A CA 1
ATOM 626 C C . LEU A 1 79 ? -0.182 12.675 5.812 1.00 96.88 79 LEU A C 1
ATOM 628 O O . LEU A 1 79 ? 0.595 12.031 5.111 1.00 96.88 79 LEU A O 1
ATOM 632 N N . THR A 1 80 ? -0.486 13.942 5.540 1.00 94.06 80 THR A N 1
ATOM 633 C CA . THR A 1 80 ? 0.082 14.708 4.417 1.00 94.06 80 THR A CA 1
ATOM 634 C C . THR A 1 80 ? 1.414 15.383 4.747 1.00 94.06 80 THR A C 1
ATOM 636 O O . THR A 1 80 ? 2.122 15.805 3.831 1.00 94.06 80 THR A O 1
ATOM 639 N N . GLY A 1 81 ? 1.745 15.514 6.034 1.00 91.81 81 GLY A N 1
ATOM 640 C CA . GLY A 1 81 ? 2.885 16.291 6.508 1.00 91.81 81 GLY A CA 1
ATOM 641 C C . GLY A 1 81 ? 3.377 15.830 7.876 1.00 91.81 81 GLY A C 1
ATOM 642 O O . GLY A 1 81 ? 3.723 14.665 8.057 1.00 91.81 81 GLY A O 1
ATOM 643 N N . ASP A 1 82 ? 3.463 16.761 8.824 1.00 88.81 82 ASP A N 1
ATOM 644 C CA . ASP A 1 82 ? 3.955 16.493 10.171 1.00 88.81 82 ASP A CA 1
ATOM 645 C C . ASP A 1 82 ? 3.005 15.637 11.026 1.00 88.81 82 ASP A C 1
ATOM 647 O O . ASP A 1 82 ? 1.826 15.455 10.721 1.00 88.81 82 ASP A O 1
ATOM 651 N N . GLN A 1 83 ? 3.540 15.131 12.135 1.00 86.75 83 GLN A N 1
ATOM 652 C CA . GLN A 1 83 ? 2.844 14.229 13.049 1.00 86.75 83 GLN A CA 1
ATOM 653 C C . GLN A 1 83 ? 1.860 14.941 13.994 1.00 86.75 83 GLN A C 1
ATOM 655 O O . GLN A 1 83 ? 1.123 14.265 14.691 1.00 86.75 83 GLN A O 1
ATOM 660 N N . LEU A 1 84 ? 1.825 16.273 14.083 1.00 81.31 84 LEU A N 1
ATOM 661 C CA . LEU A 1 84 ? 1.082 16.970 15.146 1.00 81.31 84 LEU A CA 1
ATOM 662 C C . LEU A 1 84 ? -0.121 17.762 14.635 1.00 81.31 84 LEU A C 1
ATOM 664 O O . LEU A 1 84 ? -1.160 17.780 15.293 1.00 81.31 84 LEU A O 1
ATOM 668 N N . LEU A 1 85 ? 0.028 18.435 13.497 1.00 85.31 85 LEU A N 1
ATOM 669 C CA . LEU A 1 85 ? -0.905 19.443 12.993 1.00 85.31 85 LEU A CA 1
ATOM 670 C C . LEU A 1 85 ? -1.379 19.172 11.563 1.00 85.31 85 LEU A C 1
ATOM 672 O O . LEU A 1 85 ? -2.307 19.833 11.092 1.00 85.31 85 LEU A O 1
ATOM 676 N N . SER A 1 86 ? -0.718 18.268 10.837 1.00 90.38 86 SER A N 1
ATOM 677 C CA . SER A 1 86 ? -0.979 18.115 9.409 1.00 90.38 86 SER A CA 1
ATOM 678 C C . SER A 1 86 ? -2.371 17.558 9.103 1.00 90.38 86 SER A C 1
ATOM 680 O O . SER A 1 86 ? -3.079 17.003 9.948 1.00 90.38 86 SER A O 1
ATOM 682 N N . GLN A 1 87 ? -2.789 17.732 7.849 1.00 94.88 87 GLN A N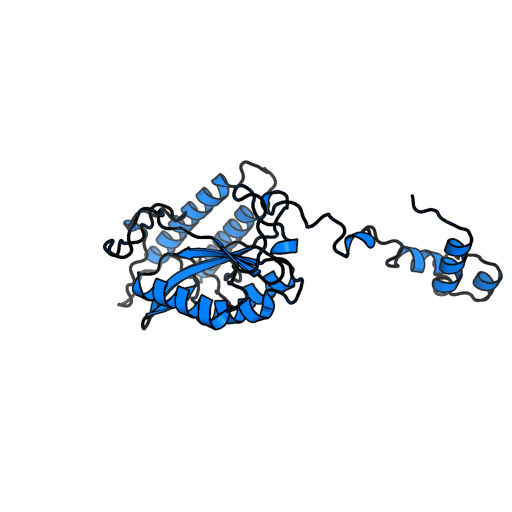 1
ATOM 683 C CA . GLN A 1 87 ? -4.037 17.147 7.378 1.00 94.88 87 GLN A CA 1
ATOM 684 C C . GLN A 1 87 ? -3.879 15.641 7.179 1.00 94.88 87 GLN A C 1
ATOM 686 O O . GLN A 1 87 ? -2.894 15.189 6.592 1.00 94.88 87 GLN A O 1
ATOM 691 N N . SER A 1 88 ? -4.911 14.900 7.559 1.00 97.62 88 SER A N 1
ATOM 692 C CA . SER A 1 88 ? -5.132 13.523 7.135 1.00 97.62 88 SER A CA 1
ATOM 693 C C . SER A 1 88 ? -5.958 13.498 5.854 1.00 97.62 88 SER A C 1
ATOM 695 O O . SER A 1 88 ? -6.939 14.238 5.729 1.00 97.62 88 SER A O 1
ATOM 697 N N . ARG A 1 89 ? -5.569 12.659 4.892 1.00 98.12 89 ARG A N 1
ATOM 698 C CA . ARG A 1 89 ? -6.210 12.564 3.577 1.00 98.12 89 ARG A CA 1
ATOM 699 C C . ARG A 1 89 ? -6.253 11.136 3.062 1.00 98.12 89 ARG A C 1
ATOM 701 O O . ARG A 1 89 ? -5.250 10.427 3.083 1.00 98.12 89 ARG A O 1
ATOM 708 N N . VAL A 1 90 ? -7.398 10.744 2.505 1.00 98.31 90 VAL A N 1
ATOM 709 C CA . VAL A 1 90 ? -7.570 9.420 1.888 1.00 98.31 90 VAL A CA 1
ATOM 710 C C . VAL A 1 90 ? -6.660 9.241 0.671 1.00 98.31 90 VAL A C 1
ATOM 712 O O . VAL A 1 90 ? -6.155 8.149 0.422 1.00 98.31 90 VAL A O 1
ATOM 715 N N . GLU A 1 91 ? -6.357 10.323 -0.049 1.00 98.06 91 GLU A N 1
ATOM 716 C CA . GLU A 1 91 ? -5.494 10.306 -1.232 1.00 98.06 91 GLU A CA 1
ATOM 717 C C . GLU A 1 91 ? -4.063 9.860 -0.922 1.00 98.06 91 GLU A C 1
ATOM 719 O O . GLU A 1 91 ? -3.371 9.378 -1.822 1.00 98.06 91 GLU A O 1
ATOM 724 N N . MET A 1 92 ? -3.613 9.974 0.332 1.00 98.38 92 MET A N 1
ATOM 725 C CA . MET A 1 92 ? -2.286 9.503 0.720 1.00 98.38 92 MET A CA 1
ATOM 726 C C . MET A 1 92 ? -2.169 7.982 0.583 1.00 98.38 92 MET A C 1
ATOM 728 O O . MET A 1 92 ? -1.166 7.502 0.054 1.00 98.38 92 MET A O 1
ATOM 732 N N . TYR A 1 93 ? -3.229 7.230 0.902 1.00 98.75 93 TYR A N 1
ATOM 733 C CA . TYR A 1 93 ? -3.290 5.788 0.642 1.00 98.75 93 TYR A CA 1
ATOM 734 C C . TYR A 1 93 ? -3.195 5.478 -0.852 1.00 98.75 93 TYR A C 1
ATOM 736 O O . TYR A 1 93 ? -2.413 4.622 -1.265 1.00 98.75 93 TYR A O 1
ATOM 744 N N . ALA A 1 94 ? -3.950 6.204 -1.683 1.00 98.44 94 ALA A N 1
ATOM 745 C CA . ALA A 1 94 ? -3.895 6.034 -3.133 1.00 98.44 94 ALA A CA 1
ATOM 746 C C . ALA A 1 94 ? -2.492 6.317 -3.685 1.00 98.44 94 ALA A C 1
ATOM 748 O O . ALA A 1 94 ? -2.019 5.599 -4.568 1.00 98.44 94 ALA A O 1
ATOM 749 N N . ARG A 1 95 ? -1.820 7.353 -3.174 1.00 98.19 95 ARG A N 1
ATOM 750 C CA . ARG A 1 95 ? -0.466 7.732 -3.583 1.00 98.19 95 ARG A CA 1
ATOM 751 C C . ARG A 1 95 ? 0.545 6.640 -3.246 1.00 98.19 95 ARG A C 1
ATOM 753 O O . ARG A 1 95 ? 1.185 6.125 -4.156 1.00 98.19 95 ARG A O 1
ATOM 760 N N . VAL A 1 96 ? 0.640 6.229 -1.979 1.00 98.38 96 VAL A N 1
ATOM 761 C CA . VAL A 1 96 ? 1.663 5.250 -1.572 1.00 98.38 96 VAL A CA 1
ATOM 762 C C . VAL A 1 96 ? 1.452 3.885 -2.231 1.00 98.38 96 VAL A C 1
ATOM 764 O O . VAL A 1 96 ? 2.422 3.222 -2.592 1.00 98.38 96 VAL A O 1
ATOM 767 N N . LEU A 1 97 ? 0.199 3.465 -2.448 1.00 98.50 97 LEU A N 1
ATOM 768 C CA . LEU A 1 97 ? -0.104 2.206 -3.134 1.00 98.50 97 LEU A CA 1
ATOM 769 C C . LEU A 1 97 ? 0.311 2.252 -4.613 1.00 98.50 97 LEU A C 1
ATOM 771 O O . LEU A 1 97 ? 0.823 1.259 -5.130 1.00 98.50 97 LEU A O 1
ATOM 775 N N . GLN A 1 98 ? 0.137 3.396 -5.282 1.00 97.50 98 GLN A N 1
ATOM 776 C CA . GLN A 1 98 ? 0.591 3.597 -6.665 1.00 97.50 98 GLN A CA 1
ATOM 777 C C . GLN A 1 98 ? 2.117 3.701 -6.779 1.00 97.50 98 GLN A C 1
ATOM 779 O O . GLN A 1 98 ? 2.682 3.236 -7.770 1.00 97.50 98 GLN A O 1
ATOM 784 N N . ASP A 1 99 ? 2.781 4.212 -5.741 1.00 97.12 99 ASP A N 1
ATOM 785 C CA . ASP A 1 99 ? 4.244 4.218 -5.625 1.00 97.12 99 ASP A CA 1
ATOM 786 C C . ASP A 1 99 ? 4.814 2.819 -5.296 1.00 97.12 99 ASP A C 1
ATOM 788 O O . ASP A 1 99 ? 6.022 2.603 -5.360 1.00 97.12 99 ASP A O 1
ATOM 792 N N . GLY A 1 100 ? 3.952 1.833 -5.014 1.00 97.12 100 GLY A N 1
ATOM 793 C CA . GLY A 1 100 ? 4.323 0.430 -4.813 1.00 97.12 100 GLY A CA 1
ATOM 794 C C . GLY A 1 100 ? 4.423 -0.012 -3.352 1.00 97.12 100 GLY A C 1
ATOM 795 O O . GLY A 1 100 ? 4.776 -1.162 -3.101 1.00 97.12 100 GLY A O 1
ATOM 796 N N . CYS A 1 101 ? 4.068 0.841 -2.386 1.00 98.31 101 CYS A N 1
ATOM 797 C CA . CYS A 1 101 ? 4.015 0.483 -0.966 1.00 98.31 101 CYS A CA 1
ATOM 798 C C . CYS A 1 101 ? 3.049 -0.685 -0.729 1.00 98.31 101 CYS A C 1
ATOM 800 O O . CYS A 1 101 ? 1.955 -0.691 -1.297 1.00 98.31 101 CYS A O 1
ATOM 802 N N . ARG A 1 102 ? 3.450 -1.680 0.071 1.00 98.56 102 ARG A N 1
ATOM 803 C CA . ARG A 1 102 ? 2.707 -2.926 0.340 1.00 98.56 102 ARG A CA 1
ATOM 804 C C . ARG A 1 102 ? 2.320 -3.109 1.806 1.00 98.56 102 ARG A C 1
ATOM 806 O O . ARG A 1 102 ? 1.527 -3.995 2.086 1.00 98.56 102 ARG A O 1
ATOM 813 N N . CYS A 1 103 ? 2.810 -2.288 2.728 1.00 98.75 103 CYS A N 1
ATOM 814 C CA . CYS A 1 103 ? 2.334 -2.253 4.111 1.00 98.75 103 CYS A CA 1
ATOM 815 C C . CYS A 1 103 ? 1.918 -0.824 4.459 1.00 98.75 103 CYS A C 1
ATOM 817 O O . CYS A 1 103 ? 2.729 0.095 4.359 1.00 98.75 103 CYS A O 1
ATOM 819 N N . ILE A 1 104 ? 0.652 -0.631 4.811 1.00 98.69 104 ILE A N 1
ATOM 820 C CA . ILE A 1 104 ? 0.065 0.683 5.092 1.00 98.69 104 ILE A CA 1
ATOM 821 C C . ILE A 1 104 ? -0.584 0.688 6.470 1.00 98.69 104 ILE A C 1
ATOM 823 O O . ILE A 1 104 ? -1.088 -0.338 6.929 1.00 98.69 104 ILE A O 1
ATOM 827 N N . GLU A 1 105 ? -0.576 1.851 7.104 1.00 98.69 105 GLU A N 1
ATOM 828 C CA . GLU A 1 105 ? -1.008 2.039 8.485 1.00 98.69 105 GLU A CA 1
ATOM 829 C C . GLU A 1 105 ? -2.336 2.796 8.569 1.00 98.69 105 GLU A C 1
ATOM 831 O O . GLU A 1 105 ? -2.590 3.736 7.804 1.00 98.69 105 GLU A O 1
ATOM 836 N N . VAL A 1 106 ? -3.212 2.342 9.465 1.00 98.38 106 VAL A N 1
ATOM 837 C CA . VAL A 1 106 ? -4.538 2.913 9.710 1.00 98.38 106 VAL A CA 1
ATOM 838 C C . VAL A 1 106 ? -4.802 2.955 11.211 1.00 98.38 106 VAL A C 1
ATOM 840 O O . VAL A 1 106 ? -5.066 1.919 11.824 1.00 98.38 106 VAL A O 1
ATOM 843 N N . ASP A 1 107 ? -4.792 4.166 11.758 1.00 97.88 107 ASP A N 1
ATOM 844 C CA . ASP A 1 107 ? -4.986 4.413 13.187 1.00 97.88 107 ASP A CA 1
ATOM 845 C C . ASP A 1 107 ? -6.456 4.707 13.440 1.00 97.88 107 ASP A C 1
ATOM 847 O O . ASP A 1 107 ? -6.949 5.804 13.178 1.00 97.88 107 ASP A O 1
ATOM 851 N N . CYS A 1 108 ? -7.178 3.696 13.894 1.00 97.69 108 CYS A N 1
ATOM 852 C CA . CYS A 1 108 ? -8.614 3.729 14.085 1.00 97.69 108 CYS A CA 1
ATOM 853 C C . CYS A 1 108 ? -8.973 4.283 15.464 1.00 97.69 108 CYS A C 1
ATOM 855 O O . CYS A 1 108 ? -8.574 3.728 16.487 1.00 97.69 108 CYS A O 1
ATOM 857 N N . TRP A 1 109 ? -9.806 5.319 15.472 1.00 96.94 109 TRP A N 1
ATOM 858 C CA . TRP A 1 109 ? -10.340 5.963 16.667 1.00 96.94 109 TRP A CA 1
ATOM 859 C C . TRP A 1 109 ? -11.858 6.072 16.593 1.00 96.94 109 TRP A C 1
ATOM 861 O O . TRP A 1 109 ? -12.445 6.153 15.508 1.00 96.94 109 TRP A O 1
ATOM 871 N N . ASP A 1 110 ? -12.498 6.123 17.760 1.00 95.50 110 ASP A N 1
ATOM 872 C CA . ASP A 1 110 ? -13.929 6.386 17.835 1.00 95.50 110 ASP A CA 1
ATOM 873 C C . ASP A 1 110 ? -14.269 7.763 17.250 1.00 95.50 110 ASP A C 1
ATOM 875 O O . ASP A 1 110 ? -13.703 8.795 17.631 1.00 95.50 110 ASP A O 1
ATOM 879 N N . GLY A 1 111 ? -15.215 7.778 16.313 1.00 94.75 111 GLY A N 1
ATOM 880 C CA . GLY A 1 111 ? -15.736 9.003 15.719 1.00 94.75 111 GLY A CA 1
ATOM 881 C C . GLY A 1 111 ? -17.188 9.301 16.103 1.00 94.75 111 GLY A C 1
ATOM 882 O O . GLY A 1 111 ? -17.822 8.539 16.845 1.00 94.75 111 GLY A O 1
ATOM 883 N N . PRO A 1 112 ? -17.712 10.451 15.640 1.00 92.88 112 PRO A N 1
ATOM 884 C CA . PRO A 1 112 ? -19.082 10.870 15.914 1.00 92.88 112 PRO A CA 1
ATOM 885 C C . PRO A 1 112 ? -20.096 9.904 15.290 1.00 92.88 112 PRO A C 1
ATOM 887 O O . PRO A 1 112 ? -19.798 9.205 14.325 1.00 92.88 112 PRO A O 1
ATOM 890 N N . ASP A 1 113 ? -21.304 9.865 15.856 1.00 94.12 113 ASP A N 1
ATOM 891 C CA . ASP A 1 113 ? -22.437 9.075 15.348 1.00 94.12 113 ASP A CA 1
ATOM 892 C C . ASP A 1 113 ? -22.166 7.561 15.202 1.00 94.12 113 ASP A C 1
ATOM 894 O O . ASP A 1 113 ? -22.869 6.854 14.481 1.00 94.12 113 ASP A O 1
ATOM 898 N N . GLY A 1 114 ? -21.161 7.042 15.919 1.00 93.88 114 GLY A N 1
ATOM 899 C CA . GLY A 1 114 ? -20.753 5.636 15.849 1.00 93.88 114 GLY A CA 1
ATOM 900 C C . GLY A 1 114 ? -19.949 5.278 14.595 1.00 93.88 114 GLY A C 1
ATOM 901 O O . GLY A 1 114 ? -19.792 4.091 14.303 1.00 93.88 114 GLY A O 1
ATOM 902 N N . GLU A 1 115 ? -19.460 6.275 13.851 1.00 97.56 115 GLU A N 1
ATOM 903 C CA . GLU A 1 115 ? -18.643 6.079 12.656 1.00 97.56 115 GLU A CA 1
ATOM 904 C C . GLU A 1 115 ? -17.143 6.195 12.980 1.00 97.56 115 GLU A C 1
ATOM 906 O O . GLU A 1 115 ? -16.698 7.265 13.401 1.00 97.56 115 GLU A O 1
ATOM 911 N N . PRO A 1 116 ? -16.342 5.136 12.753 1.00 98.12 116 PRO A N 1
ATOM 912 C CA . PRO A 1 116 ? -14.912 5.142 13.048 1.00 98.12 116 PRO A CA 1
ATOM 913 C C . PRO A 1 116 ? -14.147 6.107 12.143 1.00 98.12 116 PRO A C 1
ATOM 915 O O . PRO A 1 116 ? -14.404 6.223 10.937 1.00 98.12 116 PRO A O 1
ATOM 918 N N . VAL A 1 117 ? -13.157 6.773 12.729 1.00 98.44 117 VAL A N 1
ATOM 919 C CA . VAL A 1 117 ? -12.298 7.756 12.063 1.00 98.44 117 VAL A CA 1
ATOM 920 C C . VAL A 1 117 ? -10.836 7.336 12.120 1.00 98.44 117 VAL A C 1
ATOM 922 O O . VAL A 1 117 ? -10.439 6.530 12.955 1.00 98.44 117 VAL A O 1
ATOM 925 N N . VAL A 1 118 ? -10.039 7.904 11.221 1.00 98.38 118 VAL A N 1
ATOM 926 C CA . VAL A 1 118 ? -8.593 7.717 11.145 1.00 98.38 118 VAL A CA 1
ATOM 927 C C . VAL A 1 118 ? -7.902 9.051 11.378 1.00 98.38 118 VAL A C 1
ATOM 929 O O . VAL A 1 118 ? -8.214 10.035 10.695 1.00 98.38 118 VAL A O 1
ATOM 932 N N . HIS A 1 119 ? -7.007 9.089 12.363 1.00 95.06 119 HIS A N 1
ATOM 933 C CA . HIS A 1 119 ? -6.124 10.219 12.655 1.00 95.06 119 HIS A CA 1
ATOM 934 C C . HIS A 1 119 ? -5.023 9.804 13.628 1.00 95.06 119 HIS A C 1
ATOM 936 O O . HIS A 1 119 ? -5.108 8.750 14.251 1.00 95.06 119 HIS A O 1
ATOM 942 N N . HIS A 1 120 ? -4.043 10.685 13.822 1.00 92.69 120 HIS A N 1
ATOM 943 C CA . HIS A 1 120 ? -3.004 10.446 14.808 1.00 92.69 120 HIS A CA 1
ATOM 944 C C . HIS A 1 120 ? -3.532 10.789 16.203 1.00 92.69 120 HIS A C 1
ATOM 946 O O . HIS A 1 120 ? -3.948 11.930 16.465 1.00 92.69 120 HIS A O 1
ATOM 952 N N . GLY A 1 121 ? -3.570 9.781 17.073 1.00 86.56 121 GLY A N 1
ATOM 953 C CA . GLY A 1 121 ? -4.099 9.861 18.429 1.00 86.56 121 GLY A CA 1
ATOM 954 C C . GLY A 1 121 ? -3.479 10.993 19.235 1.00 86.56 121 GLY A C 1
ATOM 955 O O . GLY A 1 121 ? -2.295 11.290 19.106 1.00 86.56 121 GLY A O 1
ATOM 956 N N . TYR A 1 122 ? -4.288 11.659 20.063 1.00 82.00 122 TYR A N 1
ATOM 957 C CA . TYR A 1 122 ? -3.799 12.723 20.946 1.00 82.00 122 TYR A CA 1
ATOM 958 C C . TYR A 1 122 ? -2.961 13.790 20.209 1.00 82.00 122 TYR A C 1
ATOM 960 O O . TYR A 1 122 ? -1.920 14.226 20.696 1.00 82.00 122 TYR A O 1
ATOM 968 N N . THR A 1 123 ? -3.403 14.211 19.022 1.00 83.31 123 THR A N 1
ATOM 969 C CA . THR A 1 123 ? -2.814 15.324 18.258 1.00 83.31 123 THR A CA 1
ATOM 970 C C . THR A 1 123 ? -3.904 16.224 17.670 1.00 83.31 123 THR A C 1
ATOM 972 O O . THR A 1 123 ? -5.096 15.989 17.879 1.00 83.31 123 THR A O 1
ATOM 975 N N . LEU A 1 124 ? -3.507 17.271 16.941 1.00 84.50 124 LEU A N 1
ATOM 976 C CA . LEU A 1 124 ? -4.412 18.187 16.237 1.00 84.50 124 LEU A CA 1
ATOM 977 C C . LEU A 1 124 ? -4.520 17.866 14.737 1.00 84.50 124 LEU A C 1
ATOM 979 O O . LEU A 1 124 ? -4.989 18.699 13.960 1.00 84.50 124 LEU A O 1
ATOM 983 N N . THR A 1 125 ? -4.095 16.671 14.321 1.00 90.25 125 THR A N 1
ATOM 984 C CA . THR A 1 125 ? -4.253 16.215 12.936 1.00 90.25 125 THR A CA 1
ATOM 985 C C . THR A 1 125 ? -5.732 16.111 12.564 1.00 90.25 125 THR A C 1
ATOM 987 O O . THR A 1 125 ? -6.593 15.793 13.393 1.00 90.25 125 THR A O 1
ATOM 990 N N . SER A 1 126 ? -6.065 16.416 11.306 1.00 94.00 126 SER A N 1
ATOM 991 C CA . SER A 1 126 ? -7.459 16.307 10.861 1.00 94.00 126 SER A CA 1
ATOM 992 C C . SER A 1 126 ? -7.905 14.844 10.816 1.00 94.00 126 SER A C 1
ATOM 994 O O . SER A 1 126 ? -7.090 13.932 10.715 1.00 94.00 126 SER A O 1
ATOM 996 N N . LYS A 1 127 ? -9.216 14.612 10.861 1.00 96.69 127 LYS A N 1
ATOM 997 C CA . LYS A 1 127 ? -9.805 13.268 10.868 1.00 96.69 127 LYS A CA 1
ATOM 998 C C . LYS A 1 127 ? -10.416 12.944 9.509 1.00 96.69 127 LYS A C 1
ATOM 1000 O O . LYS A 1 127 ? -10.987 13.828 8.872 1.00 96.69 127 LYS A O 1
ATOM 1005 N N . ILE A 1 128 ? -10.319 11.688 9.090 1.00 98.31 128 ILE A N 1
ATOM 1006 C CA . ILE A 1 128 ? -11.000 11.144 7.903 1.00 98.31 128 ILE A CA 1
ATOM 1007 C C . ILE A 1 128 ? -11.809 9.911 8.301 1.00 98.31 128 ILE A C 1
ATOM 1009 O O . ILE A 1 128 ? -11.463 9.246 9.273 1.00 98.31 128 ILE A O 1
ATOM 1013 N N . PHE A 1 129 ? -12.888 9.587 7.591 1.00 98.56 129 PHE A N 1
ATOM 1014 C CA . PHE A 1 129 ? -13.672 8.395 7.916 1.00 98.56 129 PHE A CA 1
ATOM 1015 C C . PHE A 1 129 ? -12.934 7.121 7.507 1.00 98.56 129 PHE A C 1
ATOM 1017 O O . PHE A 1 129 ? -12.389 7.026 6.405 1.00 98.56 129 PHE A O 1
ATOM 1024 N N . PHE A 1 130 ? -12.982 6.101 8.364 1.00 98.69 130 PHE A N 1
ATOM 1025 C CA . PHE A 1 130 ? -12.405 4.792 8.057 1.00 98.69 130 PHE A CA 1
ATOM 1026 C C . PHE A 1 130 ? -13.026 4.173 6.795 1.00 98.69 130 PHE A C 1
ATOM 1028 O O . PHE A 1 130 ? -12.335 3.529 6.007 1.00 98.69 130 PHE A O 1
ATOM 1035 N N . ARG A 1 131 ? -14.328 4.394 6.573 1.00 98.56 131 ARG A N 1
ATOM 1036 C CA . ARG A 1 131 ? -15.043 3.899 5.388 1.00 98.56 131 ARG A CA 1
ATOM 1037 C C . ARG A 1 131 ? -14.385 4.377 4.089 1.00 98.56 131 ARG A C 1
ATOM 1039 O O . ARG A 1 131 ? -14.106 3.558 3.217 1.00 98.56 131 ARG A O 1
ATOM 1046 N N . ASP A 1 132 ? -14.071 5.667 3.997 1.00 98.69 132 ASP A N 1
ATOM 1047 C CA . ASP A 1 132 ? -13.456 6.271 2.808 1.00 98.69 132 ASP A CA 1
ATOM 1048 C C . ASP A 1 132 ? -12.012 5.776 2.607 1.00 98.69 132 ASP A C 1
ATOM 1050 O O . ASP A 1 132 ? -11.560 5.561 1.476 1.00 98.69 132 ASP A O 1
ATOM 1054 N N . VAL A 1 133 ? -11.293 5.530 3.710 1.00 98.75 133 VAL A N 1
ATOM 1055 C CA . VAL A 1 133 ? -9.971 4.885 3.695 1.00 98.75 133 VAL A CA 1
ATOM 1056 C C . VAL A 1 133 ? -10.074 3.473 3.112 1.00 98.75 133 VAL A C 1
ATOM 1058 O O . VAL A 1 133 ? -9.344 3.144 2.176 1.00 98.75 133 VAL A O 1
ATOM 1061 N N . ALA A 1 134 ? -11.016 2.656 3.592 1.00 98.75 134 ALA A N 1
ATOM 1062 C CA . ALA A 1 134 ? -11.227 1.297 3.100 1.00 98.75 134 ALA A CA 1
ATOM 1063 C C . ALA A 1 134 ? -11.622 1.269 1.612 1.00 98.75 134 ALA A C 1
ATOM 1065 O O . ALA A 1 134 ? -11.077 0.467 0.851 1.00 98.75 134 ALA A O 1
ATOM 1066 N N . GLU A 1 135 ? -12.512 2.164 1.166 1.00 98.81 135 GLU A N 1
ATOM 1067 C CA . GLU A 1 135 ? -12.894 2.292 -0.250 1.00 98.81 135 GLU A CA 1
ATOM 1068 C C . GLU A 1 135 ? -11.706 2.690 -1.134 1.00 98.81 135 GLU A C 1
ATOM 1070 O O . GLU A 1 135 ? -11.512 2.137 -2.223 1.00 98.81 135 GLU A O 1
ATOM 1075 N N . THR A 1 136 ? -10.862 3.602 -0.648 1.00 98.81 136 THR A N 1
ATOM 1076 C CA . THR A 1 136 ? -9.653 4.020 -1.361 1.00 98.81 136 THR A CA 1
ATOM 1077 C C . THR A 1 136 ? -8.659 2.866 -1.474 1.00 98.81 136 THR A C 1
ATOM 1079 O O . THR A 1 136 ? -8.199 2.549 -2.572 1.00 98.81 136 THR A O 1
ATOM 1082 N N . ILE A 1 137 ? -8.373 2.165 -0.375 1.00 98.75 137 ILE A N 1
ATOM 1083 C CA . ILE A 1 137 ? -7.487 0.994 -0.387 1.00 98.75 137 ILE A CA 1
ATOM 1084 C C . ILE A 1 137 ? -8.021 -0.063 -1.358 1.00 98.75 137 ILE A C 1
ATOM 1086 O O . ILE A 1 137 ? -7.273 -0.551 -2.204 1.00 98.75 137 ILE A O 1
ATOM 1090 N N . ASN A 1 138 ? -9.322 -0.360 -1.314 1.00 98.62 138 ASN A N 1
ATOM 1091 C CA . ASN A 1 138 ? -9.961 -1.334 -2.196 1.00 98.62 138 ASN A CA 1
ATOM 1092 C C . ASN A 1 138 ? -9.708 -1.052 -3.683 1.00 98.62 138 ASN A C 1
ATOM 1094 O O . ASN A 1 138 ? -9.467 -1.979 -4.464 1.00 98.62 138 ASN A O 1
ATOM 1098 N N . LYS A 1 139 ? -9.766 0.230 -4.059 1.00 98.56 139 LYS A N 1
ATOM 1099 C CA . LYS A 1 139 ? -9.582 0.703 -5.431 1.00 98.56 139 LYS A CA 1
ATOM 1100 C C . LYS A 1 139 ? -8.122 0.646 -5.880 1.00 98.56 139 LYS A C 1
ATOM 1102 O O . LYS A 1 139 ? -7.867 0.258 -7.016 1.00 98.56 139 LYS A O 1
ATOM 1107 N N . TYR A 1 140 ? -7.177 1.028 -5.020 1.00 98.62 140 TYR A N 1
ATOM 1108 C CA . TYR A 1 140 ? -5.775 1.232 -5.413 1.00 98.62 140 TYR A CA 1
ATOM 1109 C C . TYR A 1 140 ? -4.827 0.085 -5.039 1.00 98.62 140 TYR A C 1
ATOM 1111 O O . TYR A 1 140 ? -3.721 0.041 -5.580 1.00 98.62 140 TYR A O 1
ATOM 1119 N N . ALA A 1 141 ? -5.242 -0.855 -4.177 1.00 98.31 141 ALA A N 1
ATOM 1120 C CA . ALA A 1 141 ? -4.382 -1.908 -3.626 1.00 98.31 141 ALA A CA 1
ATOM 1121 C C . ALA A 1 141 ? -3.553 -2.635 -4.690 1.00 98.31 141 ALA A C 1
ATOM 1123 O O . ALA A 1 141 ? -2.361 -2.841 -4.478 1.00 98.31 141 ALA A O 1
ATOM 1124 N N . PHE A 1 142 ? -4.143 -2.952 -5.847 1.00 98.31 142 PHE A N 1
ATOM 1125 C CA . PHE A 1 142 ? -3.511 -3.805 -6.859 1.00 98.31 142 PHE A CA 1
ATOM 1126 C C . PHE A 1 142 ? -3.288 -3.141 -8.226 1.00 98.31 142 PHE A C 1
ATOM 1128 O O . PHE A 1 142 ? -3.017 -3.830 -9.202 1.00 98.31 142 PHE A O 1
ATOM 1135 N N . ILE A 1 143 ? -3.383 -1.807 -8.323 1.00 97.19 143 ILE A N 1
ATOM 1136 C CA . ILE A 1 143 ? -3.173 -1.099 -9.604 1.00 97.19 143 ILE A CA 1
ATOM 1137 C C . ILE A 1 143 ? -1.706 -1.167 -10.045 1.00 97.19 143 ILE A C 1
ATOM 1139 O O . ILE A 1 143 ? -1.421 -1.391 -11.218 1.00 97.19 143 ILE A O 1
ATOM 1143 N N . LYS A 1 144 ? -0.767 -0.954 -9.113 1.00 95.75 144 LYS A N 1
ATOM 1144 C CA . LYS A 1 144 ? 0.670 -0.939 -9.423 1.00 95.75 144 LYS A CA 1
ATOM 1145 C C . LYS A 1 144 ? 1.241 -2.344 -9.620 1.00 95.75 144 LYS A C 1
ATOM 1147 O O . LYS A 1 144 ? 2.107 -2.533 -10.468 1.00 95.75 144 LYS A O 1
ATOM 1152 N N . ASN A 1 145 ? 0.808 -3.293 -8.795 1.00 94.56 145 ASN A N 1
ATOM 1153 C CA . ASN A 1 145 ? 1.163 -4.709 -8.857 1.00 94.56 145 ASN A CA 1
ATOM 1154 C C . ASN A 1 145 ? 0.166 -5.535 -8.026 1.00 94.56 145 ASN A C 1
ATOM 1156 O O . ASN A 1 145 ? -0.541 -4.988 -7.185 1.00 94.56 145 ASN A O 1
ATOM 1160 N N . GLU A 1 146 ? 0.150 -6.851 -8.231 1.00 97.00 146 GLU A N 1
ATOM 1161 C CA . GLU A 1 146 ? -0.825 -7.764 -7.618 1.00 97.00 146 GLU A CA 1
ATOM 1162 C C . GLU A 1 146 ? -0.362 -8.397 -6.296 1.00 97.00 146 GLU A C 1
ATOM 1164 O O . GLU A 1 146 ? -1.103 -9.187 -5.718 1.00 97.00 146 GLU A O 1
ATOM 1169 N N . PHE A 1 147 ? 0.846 -8.107 -5.805 1.00 98.19 147 PHE A N 1
ATOM 1170 C CA . PHE A 1 147 ? 1.345 -8.694 -4.555 1.00 98.19 147 PHE A CA 1
ATOM 1171 C C . PHE A 1 147 ? 0.565 -8.181 -3.335 1.00 98.19 147 PHE A C 1
ATOM 1173 O O . PHE A 1 147 ? -0.006 -7.083 -3.398 1.00 98.19 147 PHE A O 1
ATOM 1180 N N . PRO A 1 148 ? 0.523 -8.959 -2.232 1.00 98.31 148 PRO A N 1
ATOM 1181 C CA . PRO A 1 148 ? -0.354 -8.668 -1.106 1.00 98.31 148 PRO A CA 1
ATOM 1182 C C . PRO A 1 148 ? -0.120 -7.295 -0.488 1.00 98.31 148 PRO A C 1
ATOM 1184 O O . PRO A 1 148 ? 1.009 -6.806 -0.425 1.00 98.31 148 PRO A O 1
ATOM 1187 N N . VAL A 1 149 ? -1.203 -6.716 0.029 1.00 98.75 149 VAL A N 1
ATOM 1188 C CA . VAL A 1 149 ? -1.158 -5.505 0.854 1.00 98.75 149 VAL A CA 1
ATOM 1189 C C . VAL A 1 149 ? -1.398 -5.885 2.311 1.00 98.75 149 VAL A C 1
ATOM 1191 O O . VAL A 1 149 ? -2.356 -6.583 2.625 1.00 98.75 149 VAL A O 1
ATOM 1194 N N . ILE A 1 150 ? -0.542 -5.418 3.209 1.00 98.81 150 ILE A N 1
ATOM 1195 C CA . ILE A 1 150 ? -0.691 -5.552 4.654 1.00 98.81 150 ILE A CA 1
ATOM 1196 C C . ILE A 1 150 ? -1.309 -4.261 5.186 1.00 98.81 150 ILE A C 1
ATOM 1198 O O . ILE A 1 150 ? -0.776 -3.171 4.986 1.00 98.81 150 ILE A O 1
ATOM 1202 N N . LEU A 1 151 ? -2.437 -4.401 5.866 1.00 98.50 151 LEU A N 1
ATOM 1203 C CA . LEU A 1 151 ? -3.131 -3.344 6.574 1.00 98.50 151 LEU A CA 1
ATOM 1204 C C . LEU A 1 151 ? -2.756 -3.425 8.056 1.00 98.50 151 LEU A C 1
ATOM 1206 O O . LEU A 1 151 ? -3.266 -4.286 8.774 1.00 98.50 151 LEU A O 1
ATOM 1210 N N . SER A 1 152 ? -1.834 -2.571 8.495 1.00 98.44 152 SER A N 1
ATOM 1211 C CA . SER A 1 152 ? -1.483 -2.395 9.907 1.00 98.44 152 SER A CA 1
ATOM 1212 C C . SER A 1 152 ? -2.559 -1.545 10.569 1.00 98.44 152 SER A C 1
ATOM 1214 O O . SER A 1 152 ? -2.623 -0.348 10.316 1.00 98.44 152 SER A O 1
ATOM 1216 N N . ILE A 1 153 ? -3.428 -2.173 11.361 1.00 96.88 153 ILE A N 1
ATOM 1217 C CA . ILE A 1 153 ? -4.483 -1.476 12.097 1.00 96.88 153 ILE A CA 1
ATOM 1218 C C . ILE A 1 153 ? -4.002 -1.232 13.523 1.00 96.88 153 ILE A C 1
ATOM 1220 O O . ILE A 1 153 ? -3.821 -2.186 14.288 1.00 96.88 153 ILE A O 1
ATOM 1224 N N . GLU A 1 154 ? -3.856 0.037 13.881 1.00 95.00 154 GLU A N 1
ATOM 1225 C CA . GLU A 1 154 ? -3.741 0.475 15.267 1.00 95.00 154 GLU A CA 1
ATOM 1226 C C . GLU A 1 154 ? -5.147 0.821 15.767 1.00 95.00 154 GLU A C 1
ATOM 1228 O O . GLU A 1 154 ? -5.852 1.622 15.162 1.00 95.00 154 GLU A O 1
ATOM 1233 N N . ASN A 1 155 ? -5.635 0.111 16.784 1.00 92.69 155 ASN A N 1
ATOM 1234 C CA . ASN A 1 155 ? -7.059 0.088 17.118 1.00 92.69 155 ASN A CA 1
ATOM 1235 C C . ASN A 1 155 ? -7.321 0.654 18.515 1.00 92.69 155 ASN A C 1
ATOM 1237 O O . ASN A 1 155 ? -7.073 -0.038 19.501 1.00 92.69 155 ASN A O 1
ATOM 1241 N N . HIS A 1 156 ? -7.909 1.849 18.556 1.00 93.62 156 HIS A N 1
ATOM 1242 C CA . HIS A 1 156 ? -8.364 2.554 19.760 1.00 93.62 156 HIS A CA 1
ATOM 1243 C C . HIS A 1 156 ? -9.889 2.734 19.785 1.00 93.62 156 HIS A C 1
ATOM 1245 O O . HIS A 1 156 ? -10.423 3.617 20.458 1.00 93.62 156 HIS A O 1
ATOM 1251 N N . CYS A 1 157 ? -10.616 1.937 19.000 1.00 93.81 157 CYS A N 1
ATOM 1252 C CA . CYS A 1 157 ? -12.068 2.008 18.945 1.00 93.81 157 CYS A CA 1
ATOM 1253 C C . CYS A 1 157 ? -12.725 1.233 20.091 1.00 93.81 157 CYS A C 1
ATOM 1255 O O . CYS A 1 157 ? -12.251 0.173 20.505 1.00 93.81 157 CYS A O 1
ATOM 1257 N N . SER A 1 158 ? -13.902 1.684 20.517 1.00 93.88 158 SER A N 1
ATOM 1258 C CA . SER A 1 158 ? -14.823 0.888 21.331 1.00 93.88 158 SER A CA 1
ATOM 1259 C C . SER A 1 158 ? -15.269 -0.376 20.595 1.00 93.88 158 SER A C 1
ATOM 1261 O O . SER A 1 158 ? -15.243 -0.456 19.364 1.00 93.88 158 SER A O 1
ATOM 1263 N N . ILE A 1 159 ? -15.748 -1.381 21.333 1.00 93.56 159 ILE A N 1
ATOM 1264 C CA . ILE A 1 159 ? -16.219 -2.648 20.750 1.00 93.56 159 ILE A CA 1
ATOM 1265 C C . ILE A 1 159 ? -17.314 -2.422 19.695 1.00 93.56 159 ILE A C 1
ATOM 1267 O O . ILE A 1 159 ? -17.345 -3.114 18.672 1.00 93.56 159 ILE A O 1
ATOM 1271 N N . GLN A 1 160 ? -18.196 -1.437 19.897 1.00 95.19 160 GLN A N 1
ATOM 1272 C CA . GLN A 1 160 ? -19.235 -1.096 18.925 1.00 95.19 160 GLN A CA 1
ATOM 1273 C C . GLN A 1 160 ? -18.627 -0.626 17.595 1.00 95.19 160 GLN A C 1
ATOM 1275 O O . GLN A 1 160 ? -19.018 -1.124 16.536 1.00 95.19 160 GLN A O 1
ATOM 1280 N N . GLN A 1 161 ? -17.641 0.274 17.629 1.00 97.19 161 GLN A N 1
ATOM 1281 C CA . GLN A 1 161 ? -17.002 0.771 16.408 1.00 97.19 161 GLN A CA 1
ATOM 1282 C C . GLN A 1 161 ? -15.999 -0.232 15.817 1.00 97.19 161 GLN A C 1
ATOM 1284 O O . GLN A 1 161 ? -15.865 -0.309 14.600 1.00 97.19 161 GLN A O 1
ATOM 1289 N N . GLN A 1 162 ? -15.394 -1.115 16.617 1.00 96.31 162 GLN A N 1
ATOM 1290 C CA . GLN A 1 162 ? -14.618 -2.251 16.101 1.00 96.31 162 GLN A CA 1
ATOM 1291 C C . GLN A 1 162 ? -15.477 -3.207 15.265 1.00 96.31 162 GLN A C 1
ATOM 1293 O O . GLN A 1 162 ? -15.063 -3.643 14.187 1.00 96.31 162 GLN A O 1
ATOM 1298 N N . LYS A 1 163 ? -16.704 -3.507 15.719 1.00 96.88 163 LYS A N 1
ATOM 1299 C CA . LYS A 1 163 ? -17.676 -4.289 14.934 1.00 96.88 163 LYS A CA 1
ATOM 1300 C C . LYS A 1 163 ? -17.993 -3.587 13.607 1.00 96.88 163 LYS A C 1
ATOM 1302 O O . LYS A 1 163 ? -18.072 -4.253 12.575 1.00 96.88 163 LYS A O 1
ATOM 1307 N N . LYS A 1 164 ? -18.099 -2.254 13.619 1.00 98.00 164 LYS A N 1
ATOM 1308 C CA . LYS A 1 164 ? -18.312 -1.425 12.423 1.00 98.00 164 LYS A CA 1
ATOM 1309 C C . LYS A 1 164 ? -17.116 -1.456 11.460 1.00 98.00 164 LYS A C 1
ATOM 1311 O O . LYS A 1 164 ? -17.309 -1.660 10.265 1.00 98.00 164 LYS A O 1
ATOM 1316 N N . ILE A 1 165 ? -15.884 -1.352 11.965 1.00 98.12 165 ILE A N 1
ATOM 1317 C CA . ILE A 1 165 ? -14.646 -1.525 11.182 1.00 98.12 165 ILE A CA 1
ATOM 1318 C C . ILE A 1 165 ? -14.632 -2.897 10.505 1.00 98.12 165 ILE A C 1
ATOM 1320 O O . ILE A 1 165 ? -14.422 -2.997 9.296 1.00 98.12 165 ILE A O 1
ATOM 1324 N N . ALA A 1 166 ? -14.903 -3.963 11.264 1.00 97.75 166 ALA A N 1
ATOM 1325 C CA . ALA A 1 166 ? -14.937 -5.322 10.735 1.00 97.75 166 ALA A CA 1
ATOM 1326 C C . ALA A 1 166 ? -16.028 -5.507 9.666 1.00 97.75 166 ALA A C 1
ATOM 1328 O O . ALA A 1 166 ? -15.805 -6.215 8.682 1.00 97.75 166 ALA A O 1
ATOM 1329 N N . GLN A 1 167 ? -17.190 -4.869 9.840 1.00 98.38 167 GLN A N 1
ATOM 1330 C CA . GLN A 1 167 ? -18.253 -4.835 8.838 1.00 98.38 167 GLN A CA 1
ATOM 1331 C C . GLN A 1 167 ? -17.771 -4.156 7.549 1.00 98.38 167 GLN A C 1
ATOM 1333 O O . GLN A 1 167 ? -17.845 -4.770 6.486 1.00 98.38 167 GLN A O 1
ATOM 1338 N N . TYR A 1 168 ? -17.209 -2.948 7.637 1.00 98.62 168 TYR A N 1
ATOM 1339 C CA . TYR A 1 168 ? -16.708 -2.218 6.470 1.00 98.62 168 TYR A CA 1
ATOM 1340 C C . TYR A 1 168 ? -15.608 -2.965 5.728 1.00 98.62 168 TYR A C 1
ATOM 1342 O O . TYR A 1 168 ? -15.659 -3.063 4.505 1.00 98.62 168 TYR A O 1
ATOM 1350 N N . LEU A 1 169 ? -14.649 -3.549 6.447 1.00 98.50 169 LEU A N 1
ATOM 1351 C CA . LEU A 1 169 ? -13.605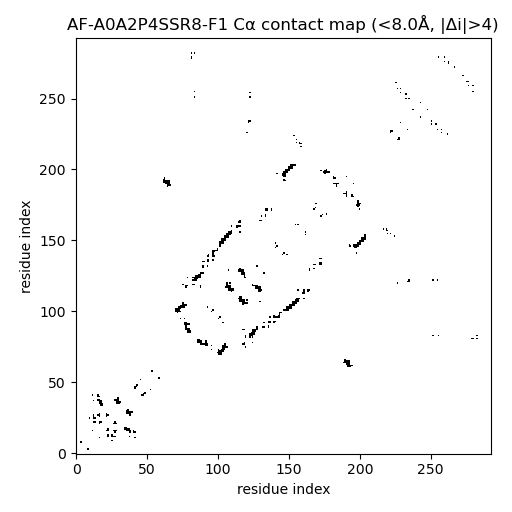 -4.363 5.834 1.00 98.50 169 LEU A CA 1
ATOM 1352 C C . LEU A 1 169 ? -14.207 -5.521 5.025 1.00 98.50 169 LEU A C 1
ATOM 1354 O O . LEU A 1 169 ? -13.843 -5.704 3.865 1.00 98.50 169 LEU A O 1
ATOM 1358 N N . LYS A 1 170 ? -15.167 -6.261 5.592 1.00 98.12 170 LYS A N 1
ATOM 1359 C CA . LYS A 1 170 ? -15.829 -7.382 4.904 1.00 98.12 170 LYS A CA 1
ATOM 1360 C C . LYS A 1 170 ? -16.645 -6.934 3.692 1.00 98.12 170 LYS A C 1
ATOM 1362 O O . LYS A 1 170 ? -16.536 -7.552 2.640 1.00 98.12 170 LYS A O 1
ATOM 1367 N N . GLU A 1 171 ? -17.444 -5.879 3.831 1.00 98.31 171 GLU A N 1
ATOM 1368 C CA . GLU A 1 171 ? -18.319 -5.382 2.762 1.00 98.31 171 GLU A CA 1
ATOM 1369 C C . GLU A 1 171 ? -17.533 -4.772 1.597 1.00 98.31 171 GLU A C 1
ATOM 1371 O O . GLU A 1 171 ? -17.879 -4.985 0.437 1.00 98.31 171 GLU A O 1
ATOM 1376 N N . ILE A 1 172 ? -16.473 -4.018 1.896 1.00 98.69 172 ILE A N 1
ATOM 1377 C CA . ILE A 1 172 ? -15.735 -3.243 0.896 1.00 98.69 172 ILE A CA 1
ATOM 1378 C C . ILE A 1 172 ? -14.633 -4.081 0.244 1.00 98.69 172 ILE A C 1
ATOM 1380 O O . ILE A 1 172 ? -14.464 -4.023 -0.975 1.00 98.69 172 ILE A O 1
ATOM 1384 N N . LEU A 1 173 ? -13.862 -4.841 1.032 1.00 98.25 173 LEU A N 1
ATOM 1385 C CA . LEU A 1 173 ? -12.720 -5.605 0.515 1.00 98.25 173 LEU A CA 1
ATOM 1386 C C . LEU A 1 173 ? -13.119 -7.003 0.024 1.00 98.25 173 LEU A C 1
ATOM 1388 O O . LEU A 1 173 ? -12.451 -7.535 -0.864 1.00 98.25 173 LEU A O 1
ATOM 1392 N N . GLY A 1 174 ? -14.197 -7.584 0.564 1.00 97.25 174 GLY A N 1
ATOM 1393 C CA . GLY A 1 174 ? -14.766 -8.857 0.113 1.00 97.25 174 GLY A CA 1
ATOM 1394 C C . GLY A 1 174 ? -13.720 -9.966 -0.034 1.00 97.25 174 GLY A C 1
ATOM 1395 O O . GLY A 1 174 ? -12.936 -10.228 0.880 1.00 97.25 174 GLY A O 1
ATOM 1396 N N . ASP A 1 175 ? -13.663 -10.569 -1.224 1.00 96.50 175 ASP A N 1
ATOM 1397 C CA . ASP A 1 175 ? -12.771 -11.689 -1.568 1.00 96.50 175 ASP A CA 1
ATOM 1398 C C . ASP A 1 175 ? -11.271 -11.381 -1.412 1.00 96.50 175 ASP A C 1
ATOM 1400 O O . ASP A 1 175 ? -10.444 -12.299 -1.360 1.00 96.50 175 ASP A O 1
ATOM 1404 N N . LYS A 1 176 ? -10.885 -10.100 -1.319 1.00 98.06 176 LYS A N 1
ATOM 1405 C CA . LYS A 1 176 ? -9.494 -9.700 -1.053 1.00 98.06 176 LYS A CA 1
ATOM 1406 C C . LYS A 1 176 ? -9.065 -10.065 0.370 1.00 98.06 176 LYS A C 1
ATOM 1408 O O . LYS A 1 176 ? -7.881 -10.288 0.587 1.00 98.06 176 LYS A O 1
ATOM 1413 N N . LEU A 1 177 ? -9.995 -10.152 1.324 1.00 97.25 177 LEU A N 1
ATOM 1414 C CA . LEU A 1 177 ? -9.720 -10.593 2.700 1.00 97.25 177 LEU A CA 1
ATOM 1415 C C . LEU A 1 177 ? -9.834 -12.107 2.883 1.00 97.25 177 LEU A C 1
ATOM 1417 O O . LEU A 1 177 ? -9.352 -12.637 3.883 1.00 97.25 177 LEU A O 1
ATOM 1421 N N . ASP A 1 178 ? -10.494 -12.807 1.959 1.00 93.94 178 ASP A N 1
ATOM 1422 C CA . ASP A 1 178 ? -10.689 -14.245 2.085 1.00 93.94 178 ASP A CA 1
ATOM 1423 C C . ASP A 1 178 ? -9.391 -15.002 1.776 1.00 93.94 178 ASP A C 1
ATOM 1425 O O . ASP A 1 178 ? -8.905 -15.007 0.644 1.00 93.94 178 ASP A O 1
ATOM 1429 N N . LEU A 1 179 ? -8.832 -15.663 2.788 1.00 91.88 179 LEU A N 1
ATOM 1430 C CA . LEU A 1 179 ? -7.626 -16.483 2.667 1.00 91.88 179 LEU A CA 1
ATOM 1431 C C . LEU A 1 179 ? -7.935 -17.980 2.529 1.00 91.88 179 LEU A C 1
ATOM 1433 O O . LEU A 1 179 ? -7.004 -18.776 2.460 1.00 91.88 179 LEU A O 1
ATOM 1437 N N . SER A 1 180 ? -9.208 -18.384 2.468 1.00 89.44 180 SER A N 1
ATOM 1438 C CA . SER A 1 180 ? -9.616 -19.795 2.400 1.00 89.44 180 SER A CA 1
ATOM 1439 C C . SER A 1 180 ? -9.056 -20.533 1.178 1.00 89.44 180 SER A C 1
ATOM 1441 O O . SER A 1 180 ? -8.756 -21.724 1.252 1.00 89.44 180 SER A O 1
ATOM 1443 N N . SER A 1 181 ? -8.870 -19.819 0.065 1.00 85.31 181 SER A N 1
ATOM 1444 C CA . SER A 1 181 ? -8.305 -20.347 -1.178 1.00 85.31 181 SER A CA 1
ATOM 1445 C C . SER A 1 181 ? -6.774 -20.332 -1.218 1.00 85.31 181 SER A C 1
ATOM 1447 O O . SER A 1 181 ? -6.188 -20.818 -2.186 1.00 85.31 181 SER A O 1
ATOM 1449 N N . VAL A 1 182 ? -6.110 -19.716 -0.233 1.00 87.38 182 VAL A N 1
ATOM 1450 C CA . VAL A 1 182 ? -4.649 -19.607 -0.201 1.00 87.38 182 VAL A CA 1
ATOM 1451 C C . VAL A 1 182 ? -4.087 -20.938 0.277 1.00 87.38 182 VAL A C 1
ATOM 1453 O O . VAL A 1 182 ? -4.269 -21.330 1.427 1.00 87.38 182 VAL A O 1
ATOM 1456 N N . VAL A 1 183 ? -3.389 -21.635 -0.617 1.00 77.56 183 VAL A N 1
ATOM 1457 C CA . VAL A 1 183 ? -2.693 -22.874 -0.274 1.00 77.56 183 VAL A CA 1
ATOM 1458 C C . VAL A 1 183 ? -1.514 -22.519 0.621 1.00 77.56 183 VAL A C 1
ATOM 1460 O O . VAL A 1 183 ? -0.516 -21.968 0.164 1.00 77.56 183 VAL A O 1
ATOM 1463 N N . THR A 1 184 ? -1.639 -22.822 1.906 1.00 71.31 184 THR A N 1
ATOM 1464 C CA . THR A 1 184 ? -0.530 -22.756 2.851 1.00 71.31 184 THR A CA 1
ATOM 1465 C C . THR A 1 184 ? 0.077 -24.149 2.968 1.00 71.31 184 THR A C 1
ATOM 1467 O O . THR A 1 184 ? -0.638 -25.142 3.086 1.00 71.31 184 THR A O 1
ATOM 1470 N N . GLY A 1 185 ? 1.400 -24.237 2.824 1.00 71.31 185 GLY A N 1
ATOM 1471 C CA . GLY A 1 185 ? 2.130 -25.494 2.967 1.00 71.31 185 GLY A CA 1
ATOM 1472 C C . GLY A 1 185 ? 2.235 -25.896 4.438 1.00 71.31 185 GLY A C 1
ATOM 1473 O O . GLY A 1 185 ? 1.260 -26.282 5.075 1.00 71.31 185 GLY A O 1
ATOM 1474 N N . ASP A 1 186 ? 3.439 -25.802 4.997 1.00 77.25 186 ASP A N 1
ATOM 1475 C CA . ASP A 1 186 ? 3.647 -25.983 6.434 1.00 77.25 186 ASP A CA 1
ATOM 1476 C C . ASP A 1 186 ? 2.935 -24.869 7.223 1.00 77.25 186 ASP A C 1
ATOM 1478 O O . ASP A 1 186 ? 3.170 -23.684 6.989 1.00 77.25 186 ASP A O 1
ATOM 1482 N N . SER A 1 187 ? 2.117 -25.238 8.215 1.00 75.12 187 SER A N 1
ATOM 1483 C CA . SER A 1 187 ? 1.440 -24.297 9.120 1.00 75.12 187 SER A CA 1
ATOM 1484 C C . SER A 1 187 ? 2.398 -23.405 9.923 1.00 75.12 187 SER A C 1
ATOM 1486 O O . SER A 1 187 ? 1.963 -22.445 10.553 1.00 75.12 187 SER A O 1
ATOM 1488 N N . ARG A 1 188 ? 3.694 -23.745 9.957 1.00 84.56 188 ARG A N 1
ATOM 1489 C CA . ARG A 1 188 ? 4.744 -22.976 10.641 1.00 84.56 188 ARG A CA 1
ATOM 1490 C C . ARG A 1 188 ? 5.370 -21.888 9.771 1.00 84.56 188 ARG A C 1
ATOM 1492 O O . ARG A 1 188 ? 6.151 -21.098 10.295 1.00 84.56 188 ARG A O 1
ATOM 1499 N N . GLN A 1 189 ? 5.076 -21.853 8.473 1.00 88.00 189 GLN A N 1
ATOM 1500 C CA . GLN A 1 189 ? 5.644 -20.882 7.543 1.00 88.00 189 GLN A CA 1
ATOM 1501 C C . GLN A 1 189 ? 4.582 -19.899 7.056 1.00 88.00 189 GLN A C 1
ATOM 1503 O O . GLN A 1 189 ? 3.420 -20.253 6.855 1.00 88.00 189 GLN A O 1
ATOM 1508 N N . LEU A 1 190 ? 4.994 -18.646 6.856 1.00 92.44 190 LEU A N 1
ATOM 1509 C CA . LEU A 1 190 ? 4.140 -17.668 6.194 1.00 92.44 190 LEU A CA 1
ATOM 1510 C C . LEU A 1 190 ? 3.977 -18.042 4.711 1.00 92.44 190 LEU A C 1
ATOM 1512 O O . LEU A 1 190 ? 4.943 -18.514 4.106 1.00 92.44 190 LEU A O 1
ATOM 1516 N N . PRO A 1 191 ? 2.801 -17.801 4.105 1.00 94.25 191 PRO A N 1
ATOM 1517 C CA . PRO A 1 191 ? 2.608 -18.019 2.675 1.00 94.25 191 PRO A CA 1
ATOM 1518 C C . PRO A 1 191 ? 3.530 -17.108 1.855 1.00 94.25 191 PRO A C 1
ATOM 1520 O O . PRO A 1 191 ? 3.968 -16.060 2.340 1.00 94.25 191 PRO A O 1
ATOM 1523 N N . SER A 1 192 ? 3.809 -17.480 0.607 1.00 95.75 192 SER A N 1
ATOM 1524 C CA . SER A 1 192 ? 4.633 -16.652 -0.271 1.00 95.75 192 SER A CA 1
ATOM 1525 C C . SER A 1 192 ? 3.868 -15.440 -0.817 1.00 95.75 192 SER A C 1
ATOM 1527 O O . SER A 1 192 ? 2.632 -15.478 -0.913 1.00 95.75 192 SER A O 1
ATOM 1529 N N . PRO A 1 193 ? 4.564 -14.366 -1.240 1.00 97.00 193 PRO A N 1
ATOM 1530 C CA . PRO A 1 193 ? 3.940 -13.274 -1.985 1.00 97.00 193 PRO A CA 1
ATOM 1531 C C . PRO A 1 193 ? 3.147 -13.765 -3.204 1.00 97.00 193 PRO A C 1
ATOM 1533 O O . PRO A 1 193 ? 2.078 -13.228 -3.496 1.00 97.00 193 PRO A O 1
ATOM 1536 N N . GLN A 1 194 ? 3.640 -14.800 -3.892 1.00 96.31 194 GLN A N 1
ATOM 1537 C CA . GLN A 1 194 ? 2.975 -15.395 -5.048 1.00 96.31 194 GLN A CA 1
ATOM 1538 C C . GLN A 1 194 ? 1.635 -16.055 -4.683 1.00 96.31 194 GLN A C 1
ATOM 1540 O O . GLN A 1 194 ? 0.655 -15.866 -5.404 1.00 96.31 194 GLN A O 1
ATOM 1545 N N . ASN A 1 195 ? 1.548 -16.780 -3.560 1.00 95.44 195 ASN A N 1
ATOM 1546 C CA . ASN A 1 195 ? 0.285 -17.382 -3.104 1.00 95.44 195 ASN A CA 1
ATOM 1547 C C . ASN A 1 195 ? -0.734 -16.345 -2.613 1.00 95.44 195 ASN A C 1
ATOM 1549 O O . ASN A 1 195 ? -1.934 -16.615 -2.593 1.00 95.44 195 ASN A O 1
ATOM 1553 N N . LEU A 1 196 ? -0.258 -15.167 -2.216 1.00 97.06 196 LEU A N 1
ATOM 1554 C CA . LEU A 1 196 ? -1.056 -14.092 -1.635 1.00 97.06 196 LEU A CA 1
ATOM 1555 C C . LEU A 1 196 ? -1.437 -12.997 -2.641 1.00 97.06 196 LEU A C 1
ATOM 1557 O O . LEU A 1 196 ? -1.893 -11.922 -2.243 1.00 97.06 196 LEU A O 1
ATOM 1561 N N . LYS A 1 197 ? -1.264 -13.238 -3.944 1.00 97.38 197 LYS A N 1
ATOM 1562 C CA . LYS A 1 197 ? -1.652 -12.268 -4.972 1.00 97.38 197 LYS A CA 1
ATOM 1563 C C . LYS A 1 197 ? -3.129 -11.885 -4.863 1.00 97.38 197 LYS A C 1
ATOM 1565 O O . LYS A 1 197 ? -4.003 -12.735 -4.706 1.00 97.38 197 LYS A O 1
ATOM 1570 N N . GLY A 1 198 ? -3.396 -10.583 -4.935 1.00 97.94 198 GLY A N 1
ATOM 1571 C CA . GLY A 1 198 ? -4.731 -10.005 -4.811 1.00 97.94 198 GLY A CA 1
ATOM 1572 C C . GLY A 1 198 ? -5.316 -10.046 -3.397 1.00 97.94 198 GLY A C 1
ATOM 1573 O O . GLY A 1 198 ? -6.496 -9.731 -3.232 1.00 97.94 198 GLY A O 1
ATOM 1574 N N . LYS A 1 199 ? -4.531 -10.425 -2.377 1.00 98.44 199 LYS A N 1
ATOM 1575 C CA . LYS A 1 199 ? -4.999 -10.520 -0.988 1.00 98.44 199 LYS A CA 1
ATOM 1576 C C . LYS A 1 199 ? -4.563 -9.335 -0.134 1.00 98.44 199 LYS A C 1
ATOM 1578 O O . LYS A 1 199 ? -3.486 -8.767 -0.311 1.00 98.44 199 LYS A O 1
ATOM 1583 N N . ILE A 1 200 ? -5.431 -8.963 0.802 1.00 98.62 200 ILE A N 1
ATOM 1584 C CA . ILE A 1 200 ? -5.186 -7.951 1.826 1.00 98.62 200 ILE A CA 1
ATOM 1585 C C . ILE A 1 200 ? -5.117 -8.664 3.175 1.00 98.62 200 ILE A C 1
ATOM 1587 O O . ILE A 1 200 ? -6.044 -9.371 3.563 1.00 98.62 200 ILE A O 1
ATOM 1591 N N . LEU A 1 201 ? -4.007 -8.489 3.883 1.00 98.12 201 LEU A N 1
ATOM 1592 C CA . LEU A 1 201 ? -3.754 -9.087 5.188 1.00 98.12 201 LEU A CA 1
ATOM 1593 C C . LEU A 1 201 ? -3.977 -8.048 6.279 1.00 98.12 201 LEU A C 1
ATOM 1595 O O . LEU A 1 201 ? -3.408 -6.965 6.212 1.00 98.12 201 LEU A O 1
ATOM 1599 N N . VAL A 1 202 ? -4.751 -8.378 7.308 1.00 97.62 202 VAL A N 1
ATOM 1600 C CA . VAL A 1 202 ? -4.918 -7.502 8.475 1.00 97.62 202 VAL A CA 1
ATOM 1601 C C . VAL A 1 202 ? -3.865 -7.856 9.523 1.00 97.62 202 VAL A C 1
ATOM 1603 O O . VAL A 1 202 ? -3.842 -8.977 10.031 1.00 97.62 202 VAL A O 1
ATOM 1606 N N . LYS A 1 203 ? -3.004 -6.894 9.857 1.00 96.69 203 LYS A N 1
ATOM 1607 C CA . LYS A 1 203 ? -2.086 -6.947 10.998 1.00 96.69 203 LYS A CA 1
ATOM 1608 C C . LYS A 1 203 ? -2.721 -6.157 12.144 1.00 96.69 203 LYS A C 1
ATOM 1610 O O . LYS A 1 203 ? -3.000 -4.974 11.996 1.00 96.69 203 LYS A O 1
ATOM 1615 N N . GLY A 1 204 ? -2.899 -6.804 13.290 1.00 92.44 204 GLY A N 1
ATOM 1616 C CA . GLY A 1 204 ? -3.421 -6.185 14.506 1.00 92.44 204 GLY A CA 1
ATOM 1617 C C . GLY A 1 204 ? -3.395 -7.158 15.683 1.00 92.44 204 GLY A C 1
ATOM 1618 O O . GLY A 1 204 ? -2.942 -8.299 15.544 1.00 92.44 204 GLY A O 1
ATOM 1619 N N . LYS A 1 205 ? -3.889 -6.716 16.845 1.00 89.00 205 LYS A N 1
ATOM 1620 C CA . LYS A 1 205 ? -4.022 -7.573 18.031 1.00 89.00 205 LYS A CA 1
ATOM 1621 C C . LYS A 1 205 ? -5.061 -8.674 17.768 1.00 89.00 205 LYS A C 1
ATOM 1623 O O . LYS A 1 205 ? -6.127 -8.418 17.210 1.00 89.00 205 LYS A O 1
ATOM 1628 N N . LYS A 1 206 ? -4.756 -9.909 18.178 1.00 87.25 206 LYS A N 1
ATOM 1629 C CA . LYS A 1 206 ? -5.643 -11.075 18.048 1.00 87.25 206 LYS A CA 1
ATOM 1630 C C . LYS A 1 206 ? -5.938 -11.661 19.423 1.00 87.25 206 LYS A C 1
ATOM 1632 O O . LYS A 1 206 ? -5.014 -11.927 20.186 1.00 87.25 206 LYS A O 1
ATOM 1637 N N . LEU A 1 207 ? -7.217 -11.905 19.706 1.00 83.69 207 LEU A N 1
ATOM 1638 C CA . LEU A 1 207 ? -7.631 -12.559 20.946 1.00 83.69 207 LEU A CA 1
ATOM 1639 C C . LEU A 1 207 ? -7.097 -14.005 21.017 1.00 83.69 207 LEU A C 1
ATOM 1641 O O . LEU A 1 207 ? -7.093 -14.706 19.997 1.00 83.69 207 LEU A O 1
ATOM 1645 N N . PRO A 1 208 ? -6.671 -14.478 22.205 1.00 81.38 208 PRO A N 1
ATOM 1646 C CA . PRO A 1 208 ? -6.290 -15.869 22.418 1.00 81.38 208 PRO A CA 1
ATOM 1647 C C . PRO A 1 208 ? -7.391 -16.854 22.010 1.00 81.38 208 PRO A C 1
ATOM 1649 O O . PRO A 1 208 ? -8.567 -16.654 22.301 1.00 81.38 208 PRO A O 1
ATOM 1652 N N . HIS A 1 209 ? -6.996 -17.978 21.408 1.00 72.69 209 HIS A N 1
ATOM 1653 C CA . HIS A 1 209 ? -7.916 -19.030 20.952 1.00 72.69 209 HIS A CA 1
ATOM 1654 C C . HIS A 1 209 ? -8.741 -19.693 22.073 1.00 72.69 209 HIS A C 1
ATOM 1656 O O . HIS A 1 209 ? -9.712 -20.384 21.781 1.00 72.69 209 HIS A O 1
ATOM 1662 N N . SER A 1 210 ? -8.352 -19.519 23.339 1.00 69.25 210 SER A N 1
ATOM 1663 C CA . SER A 1 210 ? -9.008 -20.107 24.513 1.00 69.25 210 SER A CA 1
ATOM 1664 C C . SER A 1 210 ? -10.212 -19.313 25.029 1.00 69.25 210 SER A C 1
ATOM 1666 O O . SER A 1 210 ? -10.911 -19.802 25.914 1.00 69.25 210 SER A O 1
ATOM 1668 N N . LEU A 1 211 ? -10.454 -18.102 24.519 1.00 66.00 211 LEU A N 1
ATOM 1669 C CA . LEU A 1 211 ? -11.649 -17.329 24.854 1.00 66.00 211 LEU A CA 1
ATOM 1670 C C . LEU A 1 211 ? -12.836 -17.866 24.046 1.00 66.00 211 LEU A C 1
ATOM 1672 O O . LEU A 1 211 ? -12.837 -17.825 22.816 1.00 66.00 211 LEU A O 1
ATOM 1676 N N . GLY A 1 212 ? -13.830 -18.415 24.747 1.00 59.44 212 GLY A N 1
ATOM 1677 C CA . GLY A 1 212 ? -15.096 -18.825 24.140 1.00 59.44 212 GLY A CA 1
ATOM 1678 C C . GLY A 1 212 ? -15.893 -17.619 23.636 1.00 59.44 212 GLY A C 1
ATOM 1679 O O . GLY A 1 212 ? -15.670 -16.495 24.078 1.00 59.44 212 GLY A O 1
ATOM 1680 N N . ALA A 1 213 ? -16.855 -17.859 22.740 1.00 61.16 213 ALA A N 1
ATOM 1681 C CA . ALA A 1 213 ? -17.750 -16.818 22.217 1.00 61.16 213 ALA A CA 1
ATOM 1682 C C . ALA A 1 213 ? -18.585 -16.113 23.310 1.00 61.16 213 ALA A C 1
ATOM 1684 O O . ALA A 1 213 ? -19.104 -15.028 23.065 1.00 61.16 213 ALA A O 1
ATOM 1685 N N . ASP A 1 214 ? -18.670 -16.720 24.498 1.00 60.72 214 ASP A N 1
ATOM 1686 C CA . ASP A 1 214 ? -19.398 -16.228 25.671 1.00 60.72 214 ASP A CA 1
ATOM 1687 C C . ASP A 1 214 ? -18.507 -15.451 26.663 1.00 60.72 214 ASP A C 1
ATOM 1689 O O . ASP A 1 214 ? -18.940 -15.145 27.773 1.00 60.72 214 ASP A O 1
ATOM 1693 N N . ALA A 1 215 ? -17.242 -15.178 26.319 1.00 63.22 215 ALA A N 1
ATOM 1694 C CA . ALA A 1 215 ? -16.387 -14.327 27.141 1.00 63.22 215 ALA A CA 1
ATOM 1695 C C . ALA A 1 215 ? -16.943 -12.892 27.178 1.00 63.22 215 ALA A C 1
ATOM 1697 O O . ALA A 1 215 ? -17.357 -12.367 26.143 1.00 63.22 215 ALA A O 1
ATOM 1698 N N . GLU A 1 216 ? -16.954 -12.264 28.359 1.00 61.59 216 GLU A N 1
ATOM 1699 C CA . GLU A 1 216 ? -17.416 -10.878 28.498 1.00 61.59 216 GLU A CA 1
ATOM 1700 C C . GLU A 1 216 ? -16.609 -9.930 27.598 1.00 61.59 216 GLU A C 1
ATOM 1702 O O . GLU A 1 216 ? -15.403 -10.109 27.402 1.00 61.59 216 GLU A O 1
ATOM 1707 N N . GLU A 1 217 ? -17.293 -8.929 27.031 1.00 63.34 217 GLU A N 1
ATOM 1708 C CA . GLU A 1 217 ? -16.666 -7.897 26.205 1.00 63.34 217 GLU A CA 1
ATOM 1709 C C . GLU A 1 217 ? -15.627 -7.142 27.052 1.00 63.34 217 GLU A C 1
ATOM 1711 O O . GLU A 1 217 ? -15.977 -6.400 27.966 1.00 63.34 217 GLU A O 1
ATOM 1716 N N . GLY A 1 218 ? -14.342 -7.374 26.775 1.00 57.84 218 GLY A N 1
ATOM 1717 C CA . GLY A 1 218 ? -13.235 -6.670 27.421 1.00 57.84 218 GLY A CA 1
ATOM 1718 C C . GLY A 1 218 ? -12.911 -5.350 26.722 1.00 57.84 218 GLY A C 1
ATOM 1719 O O . GLY A 1 218 ? -13.111 -5.212 25.515 1.00 57.84 218 GLY A O 1
ATOM 1720 N N . GLU A 1 219 ? -12.378 -4.386 27.468 1.00 55.31 219 GLU A N 1
ATOM 1721 C CA . GLU A 1 219 ? -11.847 -3.144 26.901 1.00 55.31 219 GLU A CA 1
ATOM 1722 C C . GLU A 1 219 ? -10.468 -3.382 26.267 1.00 55.31 219 GLU A C 1
ATOM 1724 O O . GLU A 1 219 ? -9.669 -4.193 26.746 1.00 55.31 219 GLU A O 1
ATOM 1729 N N . VAL A 1 220 ? -10.183 -2.688 25.163 1.00 57.50 220 VAL A N 1
ATOM 1730 C CA . VAL A 1 220 ? -8.847 -2.706 24.558 1.00 57.50 220 VAL A CA 1
ATOM 1731 C C . VAL A 1 220 ? -7.980 -1.741 25.353 1.00 57.50 220 VAL A C 1
ATOM 1733 O O . VAL A 1 220 ? -8.216 -0.540 25.325 1.00 57.50 220 VAL A O 1
ATOM 1736 N N . SER A 1 221 ? -7.004 -2.277 26.085 1.00 52.88 221 SER A N 1
ATOM 1737 C CA . SER A 1 221 ? -6.041 -1.460 26.822 1.00 52.88 221 SER A CA 1
ATOM 1738 C C . SER A 1 221 ? -5.123 -0.706 25.850 1.00 52.88 221 SER A C 1
ATOM 1740 O O . SER A 1 221 ? -4.528 -1.317 24.949 1.00 52.88 221 SER A O 1
ATOM 1742 N N . ASP A 1 222 ? -4.989 0.606 26.069 1.00 52.03 222 ASP A N 1
ATOM 1743 C CA . ASP A 1 222 ? -4.026 1.490 25.394 1.00 52.03 222 ASP A CA 1
ATOM 1744 C C . ASP A 1 222 ? -2.567 1.196 25.816 1.00 52.03 222 ASP A C 1
ATOM 1746 O O . ASP A 1 222 ? -1.643 1.759 25.234 1.00 52.03 222 ASP A O 1
ATOM 1750 N N . GLU A 1 223 ? -2.338 0.299 26.786 1.00 48.22 223 GLU A N 1
ATOM 1751 C CA . GLU A 1 223 ? -1.014 -0.005 27.364 1.00 48.22 223 GLU A CA 1
ATOM 1752 C C . GLU A 1 223 ? 0.013 -0.583 26.373 1.00 48.22 223 GLU A C 1
ATOM 1754 O O . GLU A 1 223 ? 1.200 -0.513 26.654 1.00 48.22 223 GLU A O 1
ATOM 1759 N N . ASP A 1 224 ? -0.399 -1.124 25.215 1.00 44.81 224 ASP A N 1
ATOM 1760 C CA . ASP A 1 224 ? 0.559 -1.512 24.154 1.00 44.81 224 ASP A CA 1
ATOM 1761 C C . ASP A 1 224 ? 0.540 -0.572 22.935 1.00 44.81 224 ASP A C 1
ATOM 1763 O O . ASP A 1 224 ? 1.045 -0.941 21.870 1.00 44.81 224 ASP A O 1
ATOM 1767 N N . SER A 1 225 ? -0.104 0.595 23.034 1.00 50.84 225 SER A N 1
ATOM 1768 C CA . SER A 1 225 ? 0.089 1.642 22.029 1.00 50.84 225 SER A CA 1
ATOM 1769 C C . SER A 1 225 ? 1.456 2.284 22.252 1.00 50.84 225 SER A C 1
ATOM 1771 O O . SER A 1 225 ? 1.895 2.449 23.388 1.00 50.84 225 SER A O 1
ATOM 1773 N N . ALA A 1 226 ? 2.162 2.638 21.177 1.00 48.78 226 ALA A N 1
ATOM 1774 C CA . ALA A 1 226 ? 3.446 3.338 21.307 1.00 48.78 226 ALA A CA 1
ATOM 1775 C C . ALA A 1 226 ? 3.286 4.748 21.922 1.00 48.78 226 ALA A C 1
ATOM 1777 O O . ALA A 1 226 ? 4.274 5.372 22.304 1.00 48.78 226 ALA A O 1
ATOM 1778 N N . ASP A 1 227 ? 2.037 5.197 22.059 1.00 49.41 227 ASP A N 1
ATOM 1779 C CA . ASP A 1 227 ? 1.580 6.446 22.646 1.00 49.41 227 ASP A CA 1
ATOM 1780 C C . ASP A 1 227 ? 1.319 6.326 24.163 1.00 49.41 227 ASP A C 1
ATOM 1782 O O . ASP A 1 227 ? 0.276 6.756 24.663 1.00 49.41 227 ASP A O 1
ATOM 1786 N N . GLU A 1 228 ? 2.272 5.787 24.935 1.00 47.38 228 GLU A N 1
ATOM 1787 C CA . GLU A 1 228 ? 2.259 5.898 26.404 1.00 47.38 228 GLU A CA 1
ATOM 1788 C C . GLU A 1 228 ? 2.470 7.368 26.828 1.00 47.38 228 GLU A C 1
ATOM 1790 O O . GLU A 1 228 ? 3.555 7.790 27.235 1.00 47.38 228 GLU A O 1
ATOM 1795 N N . ILE A 1 229 ? 1.424 8.185 26.716 1.00 53.31 229 ILE A N 1
ATOM 1796 C CA . ILE A 1 229 ? 1.379 9.527 27.295 1.00 53.31 229 ILE A CA 1
ATOM 1797 C C . ILE A 1 229 ? 0.657 9.432 28.638 1.00 53.31 229 ILE A C 1
ATOM 1799 O O . ILE A 1 229 ? -0.459 8.913 28.704 1.00 53.31 229 ILE A O 1
ATOM 1803 N N . GLU A 1 230 ? 1.276 9.946 29.706 1.00 52.84 230 GLU A N 1
ATOM 1804 C CA . GLU A 1 230 ? 0.635 10.063 31.023 1.00 52.84 230 GLU A CA 1
ATOM 1805 C C . GLU A 1 230 ? -0.753 10.718 30.877 1.00 52.84 230 GLU A C 1
ATOM 1807 O O . GLU A 1 230 ? -0.911 11.666 30.107 1.00 52.84 230 GLU A O 1
ATOM 1812 N N . ASP A 1 231 ? -1.763 10.242 31.616 1.00 54.59 231 ASP A N 1
ATOM 1813 C CA . ASP A 1 231 ? -3.163 10.700 31.496 1.00 54.59 231 ASP A CA 1
ATOM 1814 C C . ASP A 1 231 ? -3.341 12.230 31.616 1.00 54.59 231 ASP A C 1
ATOM 1816 O O . ASP A 1 231 ? -4.311 12.785 31.093 1.00 54.59 231 ASP A O 1
ATOM 1820 N N . ASP A 1 232 ? -2.398 12.928 32.259 1.00 54.31 232 ASP A N 1
ATOM 1821 C CA . ASP A 1 232 ? -2.382 14.393 32.383 1.00 54.31 232 ASP A CA 1
ATOM 1822 C C . ASP A 1 232 ? -2.062 15.117 31.055 1.00 54.31 232 ASP A C 1
ATOM 1824 O O . ASP A 1 232 ? -2.289 16.317 30.911 1.00 54.31 232 ASP A O 1
ATOM 1828 N N . CYS A 1 233 ? -1.577 14.382 30.050 1.00 46.88 233 CYS A N 1
ATOM 1829 C CA . CYS A 1 233 ? -1.225 14.883 28.722 1.00 46.88 233 CYS A CA 1
ATOM 1830 C C . CYS A 1 233 ? -2.275 14.581 27.646 1.00 46.88 233 CYS A C 1
ATOM 1832 O O . CYS A 1 233 ? -2.120 15.032 26.512 1.00 46.88 233 CYS A O 1
ATOM 1834 N N . LYS A 1 234 ? -3.355 13.852 27.956 1.00 52.84 234 LYS A N 1
ATOM 1835 C CA . LYS A 1 234 ? -4.454 13.642 27.005 1.00 52.84 234 LYS A CA 1
ATOM 1836 C C . LYS A 1 234 ? -5.204 14.960 26.816 1.00 52.84 234 LYS A C 1
ATOM 1838 O O . LYS A 1 234 ? -5.727 15.530 27.776 1.00 52.84 234 LYS A O 1
ATOM 1843 N N . LEU A 1 235 ? -5.301 15.445 25.574 1.00 52.28 235 LEU A N 1
ATOM 1844 C CA . LEU A 1 235 ? -6.131 16.606 25.246 1.00 52.28 235 LEU A CA 1
ATOM 1845 C C . LEU A 1 235 ? -7.600 16.237 25.510 1.00 52.28 235 LEU A C 1
ATOM 1847 O O . LEU A 1 235 ? -8.271 15.656 24.657 1.00 52.28 235 LEU A O 1
ATOM 1851 N N . LYS A 1 236 ? -8.104 16.522 26.718 1.00 49.75 236 LYS A N 1
ATOM 1852 C CA . LYS A 1 236 ? -9.521 16.327 27.045 1.00 49.75 236 LYS A CA 1
ATOM 1853 C C . LYS A 1 236 ? -10.348 17.091 26.016 1.00 49.75 236 LYS A C 1
ATOM 1855 O O . LYS A 1 236 ? -10.066 18.257 25.743 1.00 49.75 236 LYS A O 1
ATOM 1860 N N . SER A 1 237 ? -11.355 16.425 25.451 1.00 42.94 237 SER A N 1
ATOM 1861 C CA . SER A 1 237 ? -12.309 16.991 24.493 1.00 42.94 237 SER A CA 1
ATOM 1862 C C . SER A 1 237 ? -13.126 18.117 25.144 1.00 42.94 237 SER A C 1
ATOM 1864 O O . SER A 1 237 ? -14.291 17.951 25.496 1.00 42.94 237 SER A O 1
ATOM 1866 N N . CYS A 1 238 ? -12.511 19.281 25.325 1.00 37.62 238 CYS A N 1
ATOM 1867 C CA . CYS A 1 238 ? -13.144 20.495 25.810 1.00 37.62 238 CYS A CA 1
ATOM 1868 C C . CYS A 1 238 ? -13.669 21.287 24.611 1.00 37.62 238 CYS A C 1
ATOM 1870 O O . CYS A 1 238 ? -13.178 22.368 24.291 1.00 37.62 238 CYS A O 1
ATOM 1872 N N . TYR A 1 239 ? -14.722 20.783 23.963 1.00 38.75 239 TYR A N 1
ATOM 1873 C CA . TYR A 1 239 ? -15.609 21.634 23.166 1.00 38.75 239 TYR A CA 1
ATOM 1874 C C . TYR A 1 239 ? -16.487 22.459 24.115 1.00 38.75 239 TYR A C 1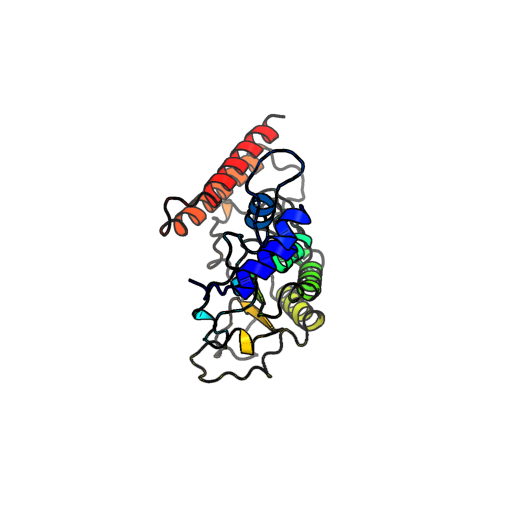
ATOM 1876 O O . TYR A 1 239 ? -17.693 22.263 24.212 1.00 38.75 239 TYR A O 1
ATOM 1884 N N . SER A 1 240 ? -15.862 23.335 24.900 1.00 40.88 240 SER A N 1
ATOM 1885 C CA . SER A 1 240 ? -16.519 24.324 25.757 1.00 40.88 240 SER A CA 1
ATOM 1886 C C . SER A 1 240 ? -15.493 25.398 26.132 1.00 40.88 240 SER A C 1
ATOM 1888 O O . SER A 1 240 ? -14.773 25.258 27.110 1.00 40.88 240 SER A O 1
ATOM 1890 N N . ASN A 1 241 ? -15.436 26.459 25.325 1.00 44.25 241 ASN A N 1
ATOM 1891 C CA . ASN A 1 241 ? -14.772 27.744 25.583 1.00 44.25 241 ASN A CA 1
ATOM 1892 C C . ASN A 1 241 ? -13.277 27.723 25.969 1.00 44.25 241 ASN A C 1
ATOM 1894 O O . ASN A 1 241 ? -12.922 27.821 27.138 1.00 44.25 241 ASN A O 1
ATOM 1898 N N . GLY A 1 242 ? -12.425 27.772 24.936 1.00 47.56 242 GLY A N 1
ATOM 1899 C CA . GLY A 1 242 ? -11.121 28.444 24.967 1.00 47.56 242 GLY A CA 1
ATOM 1900 C C . GLY A 1 242 ? -10.025 27.752 25.773 1.00 47.56 242 GLY A C 1
ATOM 1901 O O . GLY A 1 242 ? -9.704 28.192 26.874 1.00 47.56 242 GLY A O 1
ATOM 1902 N N . ALA A 1 243 ? -9.378 26.743 25.184 1.00 51.59 243 ALA A N 1
ATOM 1903 C CA . ALA A 1 243 ? -8.025 26.392 25.609 1.00 51.59 243 ALA A CA 1
ATOM 1904 C C . ALA A 1 243 ? -7.135 27.635 25.448 1.00 51.59 243 ALA A C 1
ATOM 1906 O O . ALA A 1 243 ? -7.162 28.284 24.399 1.00 51.59 243 ALA A O 1
ATOM 1907 N N . THR A 1 244 ? -6.385 28.005 26.485 1.00 63.44 244 THR A N 1
ATOM 1908 C CA . THR A 1 244 ? -5.422 29.104 26.361 1.00 63.44 244 THR A CA 1
ATOM 1909 C C . THR A 1 244 ? -4.294 28.665 25.428 1.00 63.44 244 THR A C 1
ATOM 1911 O O . THR A 1 244 ? -3.894 27.504 25.437 1.00 63.44 244 THR A O 1
ATOM 1914 N N . GLU A 1 245 ? -3.764 29.580 24.616 1.00 63.38 245 GLU A N 1
ATOM 1915 C CA . GLU A 1 245 ? -2.644 29.329 23.689 1.00 63.38 245 GLU A CA 1
ATOM 1916 C C . GLU A 1 245 ? -1.480 28.578 24.367 1.00 63.38 245 GLU A C 1
ATOM 1918 O O . GLU A 1 245 ? -0.930 27.621 23.829 1.00 63.38 245 GLU A O 1
ATOM 1923 N N . HIS A 1 246 ? -1.227 28.913 25.633 1.00 66.31 246 HIS A N 1
ATOM 1924 C CA . HIS A 1 246 ? -0.226 28.283 26.489 1.00 66.31 246 HIS A CA 1
ATOM 1925 C C . HIS A 1 246 ? -0.505 26.799 26.818 1.00 66.31 246 HIS A C 1
ATOM 1927 O O . HIS A 1 246 ? 0.428 26.028 27.045 1.00 66.31 246 HIS A O 1
ATOM 1933 N N . GLN A 1 247 ? -1.771 26.369 26.879 1.00 68.12 247 GLN A N 1
ATOM 1934 C CA . GLN A 1 247 ? -2.131 24.956 27.075 1.00 68.12 247 GLN A CA 1
ATOM 1935 C C . GLN A 1 247 ? -1.870 24.145 25.806 1.00 68.12 247 GLN A C 1
ATOM 1937 O O . GLN A 1 247 ? -1.329 23.043 25.883 1.00 68.12 247 GLN A O 1
ATOM 1942 N N . VAL A 1 248 ? -2.204 24.714 24.646 1.00 66.56 248 VAL A N 1
ATOM 1943 C CA . VAL A 1 248 ? -1.956 24.092 23.340 1.00 66.56 248 VAL A CA 1
ATOM 1944 C C . VAL A 1 248 ? -0.453 23.978 23.083 1.00 66.56 248 VAL A C 1
ATOM 1946 O O . VAL A 1 248 ? 0.024 22.907 22.718 1.00 66.56 248 VAL A O 1
ATOM 1949 N N . GLU A 1 249 ? 0.314 25.035 23.357 1.00 70.44 249 GLU A N 1
ATOM 1950 C CA . GLU A 1 249 ? 1.775 25.025 23.232 1.00 70.44 249 GLU A CA 1
ATOM 1951 C C . GLU A 1 249 ? 2.427 23.997 24.170 1.00 70.44 249 GLU A C 1
ATOM 1953 O O . GLU A 1 249 ? 3.280 23.217 23.742 1.00 70.44 249 GLU A O 1
ATOM 1958 N N . SER A 1 250 ? 2.000 23.945 25.440 1.00 72.25 250 SER A N 1
ATOM 1959 C CA . SER A 1 250 ? 2.518 22.968 26.404 1.00 72.25 250 SER A CA 1
ATOM 1960 C C . SER A 1 250 ? 2.256 21.532 25.951 1.00 72.25 250 SER A C 1
ATOM 1962 O O . SER A 1 250 ? 3.153 20.697 26.021 1.00 72.25 250 SER A O 1
ATOM 1964 N N . PHE A 1 251 ? 1.051 21.254 25.456 1.00 71.81 251 PHE A N 1
ATOM 1965 C CA . PHE A 1 251 ? 0.672 19.943 24.937 1.00 71.81 251 PHE A CA 1
ATOM 1966 C C . PHE A 1 251 ? 1.514 19.535 23.723 1.00 71.81 251 PHE A C 1
ATOM 1968 O O . PHE A 1 251 ? 2.073 18.439 23.689 1.00 71.81 251 PHE A O 1
ATOM 1975 N N . ILE A 1 252 ? 1.660 20.442 22.754 1.00 72.56 252 ILE A N 1
ATOM 1976 C CA . ILE A 1 252 ? 2.468 20.221 21.552 1.00 72.56 252 ILE A CA 1
ATOM 1977 C C . ILE A 1 252 ? 3.918 19.915 21.929 1.00 72.56 252 ILE A C 1
ATOM 1979 O O . ILE A 1 252 ? 4.506 18.986 21.378 1.00 72.56 252 ILE A O 1
ATOM 1983 N N . ARG A 1 253 ? 4.490 20.653 22.889 1.00 73.75 253 ARG A N 1
ATOM 1984 C CA . ARG A 1 253 ? 5.865 20.426 23.347 1.00 73.75 253 ARG A CA 1
ATOM 1985 C C . ARG A 1 253 ? 6.029 19.045 23.979 1.00 73.75 253 ARG A C 1
ATOM 1987 O O . ARG A 1 253 ? 6.969 18.338 23.630 1.00 73.75 253 ARG A O 1
ATOM 1994 N N . THR A 1 254 ? 5.100 18.633 24.840 1.00 73.75 254 THR A N 1
ATOM 1995 C CA . THR A 1 254 ? 5.159 17.314 25.483 1.00 73.75 254 THR A CA 1
ATOM 1996 C C . THR A 1 254 ? 4.993 16.173 24.477 1.00 73.75 254 THR A C 1
ATOM 1998 O O . THR A 1 254 ? 5.774 15.222 24.497 1.00 73.75 254 THR A O 1
ATOM 2001 N N . LYS A 1 255 ? 4.038 16.270 23.541 1.00 72.12 255 LYS A N 1
ATOM 2002 C CA . LYS A 1 255 ? 3.874 15.246 22.493 1.00 72.12 255 LYS A CA 1
ATOM 2003 C C . LYS A 1 255 ? 5.093 15.200 21.567 1.00 72.12 255 LYS A C 1
ATOM 2005 O O . LYS A 1 255 ? 5.534 14.115 21.204 1.00 72.12 255 LYS A O 1
ATOM 2010 N N . LEU A 1 256 ? 5.698 16.346 21.242 1.00 74.12 256 LEU A N 1
ATOM 2011 C CA . LEU A 1 256 ? 6.942 16.389 20.470 1.00 74.12 256 LEU A CA 1
ATOM 2012 C C . LEU A 1 256 ? 8.091 15.665 21.192 1.00 74.12 256 LEU A C 1
ATOM 2014 O O . LEU A 1 256 ? 8.856 14.948 20.551 1.00 74.12 256 LEU A O 1
ATOM 2018 N N . GLU A 1 257 ? 8.203 15.813 22.514 1.00 73.69 257 GLU A N 1
ATOM 2019 C CA . GLU A 1 257 ? 9.175 15.062 23.316 1.00 73.69 257 GLU A CA 1
ATOM 2020 C C . GLU A 1 257 ? 8.905 13.549 23.296 1.00 73.69 257 GLU A C 1
ATOM 2022 O O . GLU A 1 257 ? 9.865 12.781 23.219 1.00 73.69 257 GLU A O 1
ATOM 2027 N N . SER A 1 258 ? 7.636 13.116 23.303 1.00 72.12 258 SER A N 1
ATOM 2028 C CA . SER A 1 258 ? 7.268 11.697 23.129 1.00 72.12 258 SER A CA 1
ATOM 2029 C C . SER A 1 258 ? 7.725 11.159 21.775 1.00 72.12 258 SER A C 1
ATOM 2031 O O . SER A 1 258 ? 8.500 10.207 21.709 1.00 72.12 258 SER A O 1
ATOM 2033 N N . LEU A 1 259 ? 7.363 11.853 20.692 1.00 68.62 259 LEU A N 1
ATOM 2034 C CA . LEU A 1 259 ? 7.713 11.454 19.327 1.00 68.62 259 LEU A CA 1
ATOM 2035 C C . LEU A 1 259 ? 9.235 11.422 19.104 1.00 68.62 259 LEU A C 1
ATOM 2037 O O . LEU A 1 259 ? 9.759 10.560 18.397 1.00 68.62 259 LEU A O 1
ATOM 2041 N N . LEU A 1 260 ? 9.978 12.337 19.739 1.00 68.81 260 LEU A N 1
ATOM 2042 C CA . LEU A 1 260 ? 11.445 12.336 19.726 1.00 68.81 260 LEU A CA 1
ATOM 2043 C C . LEU A 1 260 ? 12.053 11.163 20.509 1.00 68.81 260 LEU A C 1
ATOM 2045 O O . LEU A 1 260 ? 13.179 10.761 20.205 1.00 68.81 260 LEU A O 1
ATOM 2049 N N . LYS A 1 261 ? 11.368 10.635 21.529 1.00 68.81 261 LYS A N 1
ATOM 2050 C CA . LYS A 1 261 ? 11.786 9.411 22.229 1.00 68.81 261 LYS A CA 1
ATOM 2051 C C . LYS A 1 261 ? 11.482 8.179 21.383 1.00 68.81 261 LYS A C 1
ATOM 2053 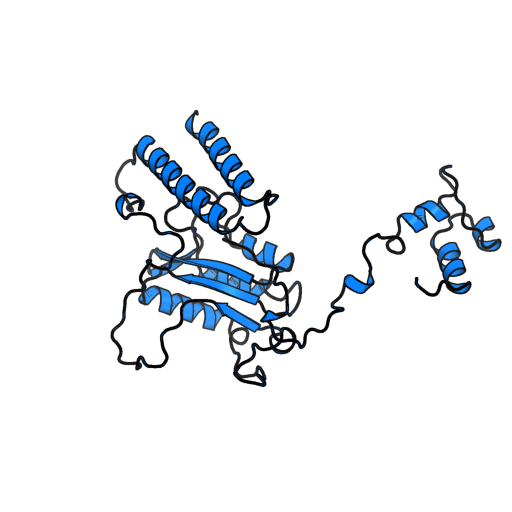O O . LYS A 1 261 ? 12.366 7.342 21.224 1.00 68.81 261 LYS A O 1
ATOM 2058 N N . GLU A 1 262 ? 10.302 8.103 20.774 1.00 62.62 262 GLU A N 1
ATOM 2059 C CA . GLU A 1 262 ? 9.926 7.017 19.859 1.00 62.62 262 GLU A CA 1
ATOM 2060 C C . GLU A 1 262 ? 10.893 6.902 18.672 1.00 62.62 262 GLU A C 1
ATOM 2062 O O . GLU A 1 262 ? 11.319 5.799 18.319 1.00 62.62 262 GLU A O 1
ATOM 2067 N N . SER A 1 263 ? 11.317 8.034 18.094 1.00 59.34 263 SER A N 1
ATOM 2068 C CA . SER A 1 263 ? 12.298 8.029 17.003 1.00 59.34 263 SER A CA 1
ATOM 2069 C C . SER A 1 263 ? 13.662 7.483 17.446 1.00 59.34 263 SER A C 1
ATOM 2071 O O . SER A 1 263 ? 14.312 6.752 16.704 1.00 59.34 263 SER A O 1
ATOM 2073 N N . GLN A 1 264 ? 14.089 7.779 18.680 1.00 54.12 264 GLN A N 1
ATOM 2074 C CA . GLN A 1 264 ? 15.364 7.301 19.236 1.00 54.12 264 GLN A CA 1
ATOM 2075 C C . GLN A 1 264 ? 15.386 5.792 19.509 1.00 54.12 264 GLN A C 1
ATOM 2077 O O . GLN A 1 264 ? 16.465 5.203 19.562 1.00 54.12 264 GLN A O 1
ATOM 2082 N N . ILE A 1 265 ? 14.221 5.158 19.670 1.00 52.81 265 ILE A N 1
ATOM 2083 C CA . ILE A 1 265 ? 14.124 3.704 19.846 1.00 52.81 265 ILE A CA 1
ATOM 2084 C C . ILE A 1 265 ? 14.349 2.978 18.505 1.00 52.81 265 ILE A C 1
ATOM 2086 O O . ILE A 1 265 ? 14.898 1.876 18.509 1.00 52.81 265 ILE A O 1
ATOM 2090 N N . ARG A 1 266 ? 14.013 3.601 17.361 1.00 48.50 266 ARG A N 1
ATOM 2091 C CA . ARG A 1 266 ? 14.196 3.018 16.013 1.00 48.50 266 ARG A CA 1
ATOM 2092 C C . ARG A 1 266 ? 15.573 3.293 15.391 1.00 48.50 266 ARG A C 1
ATOM 2094 O O . ARG A 1 266 ? 16.070 2.452 14.654 1.00 48.50 266 ARG A O 1
ATOM 2101 N N . ASP A 1 267 ? 16.232 4.403 15.729 1.00 44.12 267 ASP A N 1
ATOM 2102 C CA . ASP A 1 267 ? 17.512 4.822 15.116 1.00 44.12 267 ASP A CA 1
ATOM 2103 C C . ASP A 1 267 ? 18.771 4.086 15.649 1.00 44.12 267 ASP A C 1
ATOM 2105 O O . ASP A 1 267 ? 19.899 4.496 15.374 1.00 44.12 267 ASP A O 1
ATOM 2109 N N . LYS A 1 268 ? 18.643 2.984 16.406 1.00 47.44 268 LYS A N 1
ATOM 2110 C CA . LYS A 1 268 ? 19.825 2.206 16.843 1.00 47.44 268 LYS A CA 1
ATOM 2111 C C . LYS A 1 268 ? 20.503 1.402 15.725 1.00 47.44 268 LYS A C 1
ATOM 2113 O O . LYS A 1 268 ? 21.591 0.882 15.967 1.00 47.44 268 LYS A O 1
ATOM 2118 N N . GLU A 1 269 ? 19.902 1.314 14.538 1.00 47.75 269 GLU A N 1
ATOM 2119 C CA . GLU A 1 269 ? 20.450 0.546 13.409 1.00 47.75 269 GLU A CA 1
ATOM 2120 C C . GLU A 1 269 ? 21.060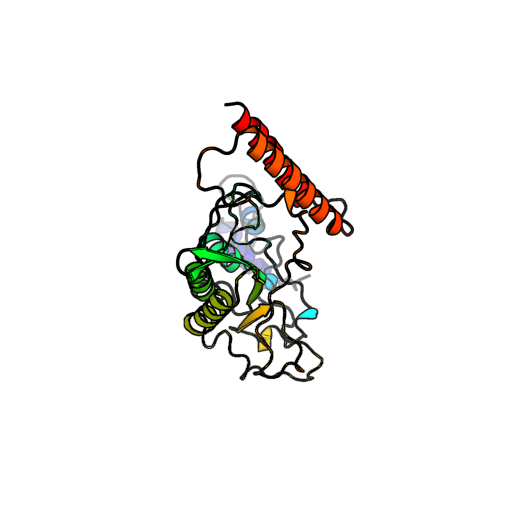 1.394 12.280 1.00 47.75 269 GLU A C 1
ATOM 2122 O O . GLU A 1 269 ? 21.758 0.827 11.444 1.00 47.75 269 GLU A O 1
ATOM 2127 N N . ASP A 1 270 ? 20.911 2.727 12.272 1.00 45.84 270 ASP A N 1
ATOM 2128 C CA . ASP A 1 270 ? 21.600 3.575 11.286 1.00 45.84 270 ASP A CA 1
ATOM 2129 C C . ASP A 1 270 ? 21.818 5.021 11.796 1.00 45.84 270 ASP A C 1
ATOM 2131 O O . ASP A 1 270 ? 20.859 5.793 11.904 1.00 45.84 270 ASP A O 1
ATOM 2135 N N . PRO A 1 271 ? 23.060 5.426 12.131 1.00 49.09 271 PRO A N 1
ATOM 2136 C CA . PRO A 1 271 ? 23.355 6.764 12.645 1.00 49.09 271 PRO A CA 1
ATOM 2137 C C . PRO A 1 271 ? 23.165 7.896 11.616 1.00 49.09 271 PRO A C 1
ATOM 2139 O O . PRO A 1 271 ? 23.176 9.060 12.022 1.00 49.09 271 PRO A O 1
ATOM 2142 N N . ASP A 1 272 ? 22.948 7.580 10.330 1.00 50.09 272 ASP A N 1
ATOM 2143 C CA . ASP A 1 272 ? 22.752 8.551 9.241 1.00 50.09 272 ASP A CA 1
ATOM 2144 C C . ASP A 1 272 ? 21.283 8.674 8.762 1.00 50.09 272 ASP A C 1
ATOM 2146 O O . ASP A 1 272 ? 21.003 9.285 7.726 1.00 50.09 272 ASP A O 1
ATOM 2150 N N . SER A 1 273 ? 20.307 8.160 9.526 1.00 46.00 273 SER A N 1
ATOM 2151 C CA . SER A 1 273 ? 18.866 8.293 9.235 1.00 46.00 273 SER A CA 1
ATOM 2152 C C . SER A 1 273 ? 18.402 9.763 9.282 1.00 46.00 273 SER A C 1
ATOM 2154 O O . SER A 1 273 ? 18.046 10.331 10.317 1.00 46.00 273 SER A O 1
ATOM 2156 N N . PHE A 1 274 ? 18.383 10.412 8.117 1.00 52.03 274 PHE A N 1
ATOM 2157 C CA . PHE A 1 274 ? 17.953 11.803 7.921 1.00 52.03 274 PHE A CA 1
ATOM 2158 C C . PHE A 1 274 ? 16.432 12.031 8.025 1.00 52.03 274 PHE A C 1
ATOM 2160 O O . PHE A 1 274 ? 15.955 13.132 7.758 1.00 52.03 274 PHE A O 1
ATOM 2167 N N . THR A 1 275 ? 15.638 11.033 8.405 1.00 55.69 275 THR A N 1
ATOM 2168 C CA . THR A 1 275 ? 14.196 11.038 8.113 1.00 55.69 275 THR A CA 1
ATOM 2169 C C . THR A 1 275 ? 13.334 11.619 9.233 1.00 55.69 275 THR A C 1
ATOM 2171 O O . THR A 1 275 ? 12.611 12.588 9.008 1.00 55.69 275 THR A O 1
ATOM 2174 N N . VAL A 1 276 ? 13.419 11.106 10.463 1.00 50.28 276 VAL A N 1
ATOM 2175 C CA . VAL A 1 276 ? 12.453 11.480 11.520 1.00 50.28 276 VAL A CA 1
ATOM 2176 C C . VAL A 1 276 ? 12.878 12.743 12.270 1.00 50.28 276 VAL A C 1
ATOM 2178 O O . VAL A 1 276 ? 12.072 13.641 12.511 1.00 50.28 276 VAL A O 1
ATOM 2181 N N . ARG A 1 277 ? 14.173 12.883 12.568 1.00 50.69 277 ARG A N 1
ATOM 2182 C CA . ARG A 1 277 ? 14.707 14.053 13.283 1.00 50.69 277 ARG A CA 1
ATOM 2183 C C . ARG A 1 277 ? 14.596 15.343 12.465 1.00 50.69 277 ARG A C 1
ATOM 2185 O O . ARG A 1 277 ? 14.374 16.407 13.039 1.00 50.69 277 ARG A O 1
ATOM 2192 N N . ALA A 1 278 ? 14.735 15.253 11.142 1.00 52.91 278 ALA A N 1
ATOM 2193 C CA . ALA A 1 278 ? 14.555 16.386 10.238 1.00 52.91 278 ALA A CA 1
ATOM 2194 C C . ALA A 1 278 ? 13.082 16.813 10.154 1.00 52.91 278 ALA A C 1
ATOM 2196 O O . ALA A 1 278 ? 12.796 18.004 10.250 1.00 52.91 278 ALA A O 1
ATOM 2197 N N . LEU A 1 279 ? 12.151 15.853 10.069 1.00 51.38 279 LEU A N 1
ATOM 2198 C CA . LEU A 1 279 ? 10.707 16.114 10.105 1.00 51.38 279 LEU A CA 1
ATOM 2199 C C . LEU A 1 279 ? 10.278 16.761 11.431 1.00 51.38 279 LEU A C 1
ATOM 2201 O O . LEU A 1 279 ? 9.555 17.756 11.429 1.00 51.38 279 LEU A O 1
ATOM 2205 N N . LEU A 1 280 ? 10.781 16.268 12.566 1.00 53.56 280 LEU A N 1
ATOM 2206 C CA . LEU A 1 280 ? 10.470 16.828 13.887 1.00 53.56 280 LEU A CA 1
ATOM 2207 C C . LEU A 1 280 ? 11.086 18.222 14.094 1.00 53.56 280 LEU A C 1
ATOM 2209 O O . LEU A 1 280 ? 10.431 19.099 14.656 1.00 53.56 280 LEU A O 1
ATOM 2213 N N . ARG A 1 281 ? 12.302 18.479 13.583 1.00 55.03 281 ARG A N 1
ATOM 2214 C CA . ARG A 1 281 ? 12.886 19.835 13.559 1.00 55.03 281 ARG A CA 1
ATOM 2215 C C . ARG A 1 281 ? 12.081 20.793 12.689 1.00 55.03 281 ARG A C 1
ATOM 2217 O O . ARG A 1 281 ? 11.777 21.885 13.152 1.00 55.03 281 ARG A O 1
ATOM 2224 N N . ALA A 1 282 ? 11.683 20.376 11.488 1.00 54.94 282 ALA A N 1
ATOM 2225 C CA . ALA A 1 282 ? 10.834 21.182 10.614 1.00 54.94 282 ALA A CA 1
ATOM 2226 C C . ALA A 1 282 ? 9.479 21.501 11.274 1.00 54.94 282 ALA A C 1
ATOM 2228 O O . ALA A 1 282 ? 8.972 22.613 11.143 1.00 54.94 282 ALA A O 1
ATOM 2229 N N . THR A 1 283 ? 8.934 20.557 12.048 1.00 56.19 283 THR A N 1
ATOM 2230 C CA . THR A 1 283 ? 7.702 20.748 12.830 1.00 56.19 283 THR A CA 1
ATOM 2231 C C . THR A 1 283 ? 7.908 21.785 13.941 1.00 56.19 283 THR A C 1
ATOM 2233 O O . THR A 1 283 ? 7.130 22.731 14.047 1.00 56.19 283 THR A O 1
ATOM 2236 N N . HIS A 1 284 ? 8.992 21.675 14.720 1.00 56.75 284 HIS A N 1
ATOM 2237 C CA . HIS A 1 284 ? 9.345 22.645 15.767 1.00 56.75 284 HIS A CA 1
ATOM 2238 C C . HIS A 1 284 ? 9.604 24.055 15.199 1.00 56.75 284 HIS A C 1
ATOM 2240 O O . HIS A 1 284 ? 9.167 25.056 15.769 1.00 56.75 284 HIS A O 1
ATOM 2246 N N . GLU A 1 285 ? 10.293 24.153 14.060 1.00 56.44 285 GLU A N 1
ATOM 2247 C CA . GLU A 1 285 ? 10.547 25.422 13.371 1.00 56.44 285 GLU A CA 1
ATOM 2248 C C . GLU A 1 285 ? 9.247 26.040 12.830 1.00 56.44 285 GLU A C 1
ATOM 2250 O O . GLU A 1 285 ? 8.987 27.216 13.088 1.00 56.44 285 GLU A O 1
ATOM 2255 N N . GLY A 1 286 ? 8.380 25.254 12.183 1.00 54.84 286 GLY A N 1
ATOM 2256 C CA . GLY A 1 286 ? 7.077 25.715 11.686 1.00 54.84 286 GLY A CA 1
ATOM 2257 C C . GLY A 1 286 ? 6.133 26.198 12.793 1.00 54.84 286 GLY A C 1
ATOM 2258 O O . GLY A 1 286 ? 5.481 27.233 12.648 1.00 54.84 286 GLY A O 1
ATOM 2259 N N . LEU A 1 287 ? 6.113 25.509 13.936 1.00 52.53 287 LEU A N 1
ATOM 2260 C CA . LEU A 1 287 ? 5.368 25.919 15.133 1.00 52.53 287 LEU A CA 1
ATOM 2261 C C . LEU A 1 287 ? 5.849 27.264 15.685 1.00 52.53 287 LEU A C 1
ATOM 2263 O O . LEU A 1 287 ? 5.037 28.139 15.976 1.00 52.53 287 LEU A O 1
ATOM 2267 N N . SER A 1 288 ? 7.166 27.465 15.767 1.00 51.75 288 SER A N 1
ATOM 2268 C CA . SER A 1 288 ? 7.752 28.707 16.288 1.00 51.75 288 SER A CA 1
ATOM 2269 C C . SER A 1 288 ? 7.480 29.944 15.419 1.00 51.75 288 SER A C 1
ATOM 2271 O O . SER A 1 288 ? 7.550 31.069 15.916 1.00 51.75 288 SER A O 1
ATOM 2273 N N . VAL A 1 289 ? 7.174 29.744 14.133 1.00 50.94 289 VAL A N 1
ATOM 2274 C CA . VAL A 1 289 ? 6.808 30.809 13.188 1.00 50.94 289 VAL A CA 1
ATOM 2275 C C . VAL A 1 289 ? 5.312 31.120 13.266 1.00 50.94 289 VAL A C 1
ATOM 2277 O O . VAL A 1 289 ? 4.945 32.292 13.258 1.00 50.94 289 VAL A O 1
ATOM 2280 N N . ASN A 1 290 ? 4.461 30.097 13.393 1.00 42.31 290 ASN A N 1
ATOM 2281 C CA . ASN A 1 290 ? 3.006 30.267 13.460 1.00 42.31 290 ASN A CA 1
ATOM 2282 C C . ASN A 1 290 ? 2.503 30.776 14.822 1.00 42.31 290 ASN A C 1
ATOM 2284 O O . ASN A 1 290 ? 1.477 31.438 14.859 1.00 42.31 290 ASN A O 1
ATOM 2288 N N . LEU A 1 291 ? 3.225 30.521 15.919 1.00 42.28 291 LEU A N 1
ATOM 2289 C CA . LEU A 1 291 ? 2.901 31.034 17.265 1.00 42.28 291 LEU A CA 1
ATOM 2290 C C . LEU A 1 291 ? 3.397 32.476 17.516 1.00 42.28 291 LEU A C 1
ATOM 2292 O O . LEU A 1 291 ? 3.230 33.013 18.604 1.00 42.28 291 LEU A O 1
ATOM 2296 N N . LYS A 1 292 ? 4.074 33.105 16.545 1.00 41.34 292 LYS A N 1
ATOM 2297 C CA . LYS A 1 292 ? 4.604 34.481 16.654 1.00 41.34 292 LYS A CA 1
ATOM 2298 C C . LYS A 1 292 ? 3.852 35.507 15.793 1.00 41.34 292 LYS A C 1
ATOM 2300 O O . LYS A 1 292 ? 4.315 36.646 15.698 1.00 41.34 292 LYS A O 1
ATOM 2305 N N . GLN A 1 293 ? 2.745 35.119 15.160 1.00 36.59 293 GLN A N 1
ATOM 2306 C CA . GLN A 1 293 ? 1.839 35.999 14.405 1.00 36.59 293 GLN A CA 1
ATOM 2307 C C . GLN A 1 293 ? 0.510 36.138 15.136 1.00 36.59 293 GLN A C 1
ATOM 2309 O O . GLN A 1 293 ? -0.028 37.267 15.113 1.00 36.59 293 GLN A O 1
#

Secondary structure (DSSP, 8-state):
-----HHHHHHHHHHH---HHHHHTT------STT--HHHHHHTSGGG-SS-GGGSS--S---S-GGGS---B-SSTTBSS-TTTPPB-HHHHHHHHHTT--EEEEEEE--GGG--EE--TTS----EEHHHHHHHHHHHTTTS--S-EEEEEEEE--HHHHHHHHHHHHHHHGGGT--TT---SSTTSPPPTTTTTT-EEEES----TT--TTS------GGGSS----GGGS-----SS---HHHHHHHHHHHHHHHHHHHHHHGGG-TT--SHHHHHHHHHHHHHHHTT-

Radius of gyration: 26.67 Å; Cα contacts (8 Å, |Δi|>4): 379; chains: 1; bounding box: 54×62×77 Å

pLDDT: mean 81.34, std 18.83, range [36.59, 98.81]